Protein AF-M1C1K4-F1 (afdb_monomer)

Nearest PDB structures (foldseek):
  7lci-assembly1_R  TM=3.083E-01  e=1.112E-01  Homo sapiens
  3hai-assembly2_D  TM=2.478E-01  e=9.968E+00  Homo sapiens
  9cpb-assembly1_5V  TM=1.584E-01  e=5.139E+00  Bos taurus

Secondary structure (DSSP, 8-state):
--GGG--HHHHHHHHHHHHHHHHHHHHHHHHHHHHHT---HHHHHHHHHHHTHHHHHHHHHHHHHHHTTT-HHHHHHHHHHHHHHHHS-------HHHHHHHHHHHHHHHHHHHHHHHHHHHHHHTT---HHHHHHHHHHHHHHHHHHHHHHHHHHHHHHHHTTTS-HHHHHHHHHHHHHHHHHHHHHHHHHHHTTSS---STT--HHHHHHHHHHHHHHHHHHHHHHHHHHHT-SGGGSSHHHHHHHHTT--

Radius of gyration: 21.45 Å; Cα contacts (8 Å, |Δi|>4): 171; chains: 1; bounding box: 74×32×58 Å

pLDDT: mean 74.6, std 12.57, range [42.59, 94.56]

Mean predicted aligned error: 10.99 Å

Solvent-accessible surface area (backbone atoms only — not comparable to full-atom values): 13999 Å² total; per-residue (Å²): 132,71,76,88,77,56,53,72,68,56,48,52,52,54,50,25,50,50,27,26,51,50,15,39,50,47,34,52,54,49,50,49,51,49,63,74,41,72,77,52,69,76,59,50,53,55,49,48,67,50,52,58,46,39,36,51,49,12,48,50,23,44,47,49,56,57,36,81,73,76,48,72,69,60,49,56,51,49,54,50,53,49,54,54,56,72,64,57,75,83,80,76,90,67,63,73,65,66,48,48,54,42,46,50,43,42,48,48,32,69,52,49,52,59,54,50,51,55,49,51,54,51,31,50,74,71,70,68,64,51,72,70,58,56,51,50,52,53,50,53,52,52,51,38,46,49,49,24,50,48,36,54,53,53,47,46,66,64,45,61,72,80,41,71,92,68,65,54,61,57,44,49,46,62,61,53,42,55,61,51,54,57,47,52,52,45,52,49,48,52,50,41,41,73,72,57,75,56,70,72,89,48,101,84,53,55,69,65,60,54,49,52,42,56,46,24,46,50,46,8,50,50,21,33,58,48,25,56,50,42,49,70,53,64,54,53,59,88,56,62,52,56,62,59,52,54,52,48,57,68,70,78,110

Structure (mmCIF, N/CA/C/O backbone):
data_AF-M1C1K4-F1
#
_entry.id   AF-M1C1K4-F1
#
loop_
_atom_site.group_PDB
_atom_site.id
_atom_site.type_symbol
_atom_site.label_atom_id
_atom_site.label_alt_id
_atom_site.label_comp_id
_atom_site.label_asym_id
_atom_site.label_entity_id
_atom_site.label_seq_id
_atom_site.pdbx_PDB_ins_code
_atom_site.Cartn_x
_atom_site.Cartn_y
_atom_site.Cartn_z
_atom_site.occupancy
_atom_site.B_iso_or_equiv
_atom_site.auth_seq_id
_atom_site.auth_comp_id
_atom_site.auth_asym_id
_atom_site.auth_atom_id
_atom_site.pdbx_PDB_model_num
ATOM 1 N N . MET A 1 1 ? -14.860 7.490 -27.181 1.00 52.62 1 MET A N 1
ATOM 2 C CA . MET A 1 1 ? -13.507 6.910 -27.059 1.00 52.62 1 MET A CA 1
ATOM 3 C C . MET A 1 1 ? -13.599 5.500 -27.600 1.00 52.62 1 MET A C 1
ATOM 5 O O . MET A 1 1 ? -14.266 4.680 -26.982 1.00 52.62 1 MET A O 1
ATOM 9 N N . ASP A 1 2 ? -13.029 5.250 -28.775 1.00 57.47 2 ASP A N 1
ATOM 10 C CA . ASP A 1 2 ? -13.046 3.924 -29.392 1.00 57.47 2 ASP A CA 1
ATOM 11 C C . ASP A 1 2 ? -12.007 3.030 -28.708 1.00 57.47 2 ASP A C 1
ATOM 13 O O . ASP A 1 2 ? -10.818 3.067 -29.014 1.00 57.47 2 ASP A O 1
ATOM 17 N N . PHE A 1 3 ? -12.456 2.224 -27.743 1.00 58.75 3 PHE A N 1
ATOM 18 C CA . PHE A 1 3 ? -11.593 1.317 -26.974 1.00 58.75 3 PHE A CA 1
ATOM 19 C C . PHE A 1 3 ? -10.878 0.267 -27.844 1.00 58.75 3 PHE A C 1
ATOM 21 O O . PHE A 1 3 ? -9.886 -0.313 -27.414 1.00 58.75 3 PHE A O 1
ATOM 28 N N . ALA A 1 4 ? -11.358 0.035 -29.070 1.00 64.62 4 ALA A N 1
ATOM 29 C CA . ALA A 1 4 ? -10.822 -0.969 -29.984 1.00 64.62 4 ALA A CA 1
ATOM 30 C C . ALA A 1 4 ? -9.528 -0.541 -30.707 1.00 64.62 4 ALA A C 1
ATOM 32 O O . ALA A 1 4 ? -8.818 -1.406 -31.212 1.00 64.62 4 ALA A O 1
ATOM 33 N N . SER A 1 5 ? -9.200 0.759 -30.755 1.00 65.00 5 SER A N 1
ATOM 34 C CA . SER A 1 5 ? -8.003 1.278 -31.443 1.00 65.00 5 SER A CA 1
ATOM 35 C C . SER A 1 5 ? -6.891 1.740 -30.495 1.00 65.00 5 SER A C 1
ATOM 37 O O . SER A 1 5 ? -5.890 2.296 -30.946 1.00 65.00 5 SER A O 1
ATOM 39 N N . MET A 1 6 ? -7.067 1.570 -29.182 1.00 68.12 6 MET A N 1
ATOM 40 C CA . MET A 1 6 ? -6.071 1.979 -28.193 1.00 68.12 6 MET A CA 1
ATOM 41 C C . MET A 1 6 ? -4.934 0.963 -28.093 1.00 68.12 6 MET A C 1
ATOM 43 O O . MET A 1 6 ? -5.155 -0.242 -27.974 1.00 68.12 6 MET A O 1
ATOM 47 N N . ASP A 1 7 ? -3.705 1.477 -28.077 1.00 79.38 7 ASP A N 1
ATOM 48 C CA . ASP A 1 7 ? -2.519 0.688 -27.763 1.00 79.38 7 ASP A CA 1
ATOM 49 C C . ASP A 1 7 ? -2.624 0.054 -26.362 1.00 79.38 7 ASP A C 1
ATOM 51 O O . ASP A 1 7 ? -3.234 0.611 -25.443 1.00 79.38 7 ASP A O 1
ATOM 55 N N . ARG A 1 8 ? -1.994 -1.111 -26.176 1.00 73.50 8 ARG A N 1
ATOM 56 C CA . ARG A 1 8 ? -2.077 -1.884 -24.926 1.00 73.50 8 ARG A CA 1
ATOM 57 C C . ARG A 1 8 ? -1.566 -1.085 -23.728 1.00 73.50 8 ARG A C 1
ATOM 59 O O . ARG A 1 8 ? -2.144 -1.185 -22.652 1.00 73.50 8 ARG A O 1
ATOM 66 N N . ALA A 1 9 ? -0.541 -0.249 -23.907 1.00 73.69 9 ALA A N 1
ATOM 67 C CA . ALA A 1 9 ? -0.035 0.603 -22.833 1.00 73.69 9 ALA A CA 1
ATOM 68 C C . ALA A 1 9 ? -1.033 1.709 -22.446 1.00 73.69 9 ALA A C 1
ATOM 70 O O . ALA A 1 9 ? -1.211 1.997 -21.265 1.00 73.69 9 ALA A O 1
ATOM 71 N N . GLN A 1 10 ? -1.722 2.301 -23.428 1.00 78.50 10 GLN A N 1
ATOM 72 C CA . GLN A 1 10 ? -2.769 3.302 -23.188 1.00 78.50 10 GLN A CA 1
ATOM 73 C C . GLN A 1 10 ? -3.958 2.687 -22.443 1.00 78.50 10 GLN A C 1
ATOM 75 O O . GLN A 1 10 ? -4.467 3.285 -21.498 1.00 78.50 10 GLN A O 1
ATOM 80 N N . LEU A 1 11 ? -4.370 1.476 -22.829 1.00 83.06 11 LEU A N 1
ATOM 81 C CA . LEU A 1 11 ? -5.455 0.758 -22.164 1.00 83.06 11 LEU A CA 1
ATOM 82 C C . LEU A 1 11 ? -5.124 0.454 -20.699 1.00 83.06 11 LEU A C 1
ATOM 84 O O . LEU A 1 11 ? -5.945 0.716 -19.822 1.00 83.06 11 LEU A O 1
ATOM 88 N N . THR A 1 12 ? -3.912 -0.031 -20.429 1.00 85.00 12 THR A N 1
ATOM 89 C CA . THR A 1 12 ? -3.433 -0.290 -19.067 1.00 85.00 12 THR A CA 1
ATOM 90 C C . THR A 1 12 ? -3.399 0.987 -18.226 1.00 85.00 12 THR A C 1
ATOM 92 O O . THR A 1 12 ? -3.893 0.995 -17.104 1.00 85.00 12 THR A O 1
ATOM 95 N N . MET A 1 13 ? -2.901 2.094 -18.785 1.00 84.56 13 MET A N 1
ATOM 96 C CA . MET A 1 13 ? -2.866 3.394 -18.105 1.00 84.56 13 MET A CA 1
ATOM 97 C C . MET A 1 13 ? -4.259 3.917 -17.751 1.00 84.56 13 MET A C 1
ATOM 99 O O . MET A 1 13 ? -4.492 4.350 -16.624 1.00 84.56 13 MET A O 1
ATOM 103 N N . VAL A 1 14 ? -5.194 3.868 -18.703 1.00 88.31 14 VAL A N 1
ATOM 104 C CA . VAL A 1 14 ? -6.579 4.299 -18.474 1.00 88.31 14 VAL A CA 1
ATOM 105 C C . VAL A 1 14 ? -7.262 3.386 -17.455 1.00 88.31 14 VAL A C 1
ATOM 107 O O . VAL A 1 14 ? -7.950 3.883 -16.565 1.00 88.31 14 VAL A O 1
ATOM 110 N N . GLY A 1 15 ? -7.026 2.074 -17.531 1.00 89.56 15 GLY A N 1
ATOM 111 C CA . GLY A 1 15 ? -7.544 1.096 -16.575 1.00 89.56 15 GLY A CA 1
ATOM 112 C C . GLY A 1 15 ? -7.063 1.351 -15.145 1.00 89.56 15 GLY A C 1
ATOM 113 O O . GLY A 1 15 ? -7.886 1.471 -14.238 1.00 89.56 15 GLY A O 1
ATOM 114 N N . SER A 1 16 ? -5.751 1.504 -14.944 1.00 89.81 16 SER A N 1
ATOM 115 C CA . SER A 1 16 ? -5.161 1.790 -13.628 1.00 89.81 16 SER A CA 1
ATOM 116 C C . SER A 1 16 ? -5.528 3.180 -13.101 1.00 89.81 16 SER A C 1
ATOM 118 O O . SER A 1 16 ? -5.752 3.344 -11.904 1.00 89.81 16 SER A O 1
ATOM 120 N N . GLY A 1 17 ? -5.651 4.182 -13.977 1.00 91.12 17 GLY A N 1
ATOM 121 C CA . GLY A 1 17 ? -6.130 5.512 -13.595 1.00 91.12 17 GLY A CA 1
ATOM 122 C C . GLY A 1 17 ? -7.584 5.484 -13.126 1.00 91.12 17 GLY A C 1
ATOM 123 O O . GLY A 1 17 ? -7.920 6.051 -12.086 1.00 91.12 17 GLY A O 1
ATOM 124 N N . PHE A 1 18 ? -8.448 4.764 -13.842 1.00 93.44 18 PHE A N 1
ATOM 125 C CA . PHE A 1 18 ? -9.842 4.583 -13.448 1.00 93.44 18 PHE A CA 1
ATOM 126 C C . PHE A 1 18 ? -9.971 3.825 -12.121 1.00 93.44 18 PHE A C 1
ATOM 128 O O . PHE A 1 18 ? -10.743 4.232 -11.251 1.00 93.44 18 PHE A O 1
ATOM 135 N N . SER A 1 19 ? -9.188 2.762 -11.920 1.00 92.12 19 SER A N 1
ATOM 136 C CA . SER A 1 19 ? -9.213 2.010 -10.665 1.00 92.12 19 SER A CA 1
ATOM 137 C C . SER A 1 19 ? -8.692 2.846 -9.484 1.00 92.12 19 SER A C 1
ATOM 139 O O . SER A 1 19 ? -9.288 2.820 -8.406 1.00 92.12 19 SER A O 1
ATOM 141 N N . ALA A 1 20 ? -7.661 3.674 -9.684 1.00 92.56 20 ALA A N 1
ATOM 142 C CA . ALA A 1 20 ? -7.185 4.609 -8.664 1.00 92.56 20 ALA A CA 1
ATOM 143 C C . ALA A 1 20 ? -8.257 5.644 -8.276 1.00 92.56 20 ALA A C 1
ATOM 145 O O . ALA A 1 20 ? -8.475 5.895 -7.087 1.00 92.56 20 ALA A O 1
ATOM 146 N N . LEU A 1 21 ? -8.987 6.187 -9.258 1.00 94.00 21 LEU A N 1
ATOM 147 C CA . LEU A 1 21 ? -10.106 7.105 -9.016 1.00 94.00 21 LEU A CA 1
ATOM 148 C C . LEU A 1 21 ? -11.266 6.435 -8.270 1.00 94.00 21 LEU A C 1
ATOM 150 O O . LEU A 1 21 ? -11.830 7.036 -7.355 1.00 94.00 21 LEU A O 1
ATOM 154 N N . LEU A 1 22 ? -11.605 5.187 -8.607 1.00 94.31 22 LEU A N 1
ATOM 155 C CA . LEU A 1 22 ? -12.625 4.425 -7.881 1.00 94.31 22 LEU A CA 1
ATOM 156 C C . LEU A 1 22 ? -12.224 4.170 -6.422 1.00 94.31 22 LEU A C 1
ATOM 158 O O . LEU A 1 22 ? -13.032 4.384 -5.519 1.00 94.31 22 LEU A O 1
ATOM 162 N N . SER A 1 23 ? -10.973 3.769 -6.177 1.00 93.06 23 SER A N 1
ATOM 163 C CA . SER A 1 23 ? -10.449 3.573 -4.817 1.00 93.06 23 SER A CA 1
ATOM 164 C C . SER A 1 23 ? -10.512 4.866 -3.991 1.00 93.06 23 SER A C 1
ATOM 166 O O . SER A 1 23 ? -10.981 4.873 -2.846 1.00 93.06 23 SER A O 1
ATOM 168 N N . MET A 1 24 ? -10.126 5.993 -4.598 1.00 92.75 24 MET A N 1
ATOM 169 C CA . MET A 1 24 ? -10.264 7.326 -4.003 1.00 92.75 24 MET A CA 1
ATOM 170 C C . MET A 1 24 ? -11.718 7.664 -3.678 1.00 92.75 24 MET A C 1
ATOM 172 O O . MET A 1 24 ? -12.008 8.145 -2.584 1.00 92.75 24 MET A O 1
ATOM 176 N N . HIS A 1 25 ? -12.646 7.384 -4.593 1.00 94.56 25 HIS A N 1
ATOM 177 C CA . HIS A 1 25 ? -14.062 7.666 -4.395 1.00 94.56 25 HIS A CA 1
ATOM 178 C C . HIS A 1 25 ? -14.632 6.923 -3.178 1.00 94.56 25 HIS A C 1
ATOM 180 O O . HIS A 1 25 ? -15.207 7.553 -2.287 1.00 94.56 25 HIS A O 1
ATOM 186 N N . PHE A 1 26 ? -14.411 5.608 -3.088 1.00 92.75 26 PHE A N 1
ATOM 187 C CA . PHE A 1 26 ? -14.884 4.806 -1.955 1.00 92.75 26 PHE A CA 1
ATOM 188 C C . PHE A 1 26 ? -14.258 5.234 -0.625 1.00 92.75 26 PHE A C 1
ATOM 190 O O . PHE A 1 26 ? -14.937 5.251 0.408 1.00 92.75 26 PHE A O 1
ATOM 197 N N . THR A 1 27 ? -12.985 5.632 -0.657 1.00 91.38 27 THR A N 1
ATOM 198 C CA . THR A 1 27 ? -12.272 6.179 0.501 1.00 91.38 27 THR A CA 1
ATOM 199 C C . THR A 1 27 ? -12.899 7.491 0.965 1.00 91.38 27 THR A C 1
ATOM 201 O O . THR A 1 27 ? -13.195 7.636 2.150 1.00 91.38 27 THR A O 1
ATOM 204 N N . ILE A 1 28 ? -13.130 8.441 0.054 1.00 92.81 28 ILE A N 1
ATOM 205 C CA . ILE A 1 28 ? -13.701 9.755 0.382 1.00 92.81 28 ILE A CA 1
ATOM 206 C C . ILE A 1 28 ? -15.104 9.598 0.971 1.00 92.81 28 ILE A C 1
ATOM 208 O O . ILE A 1 28 ? -15.417 10.241 1.972 1.00 92.81 28 ILE A O 1
ATOM 212 N N . GLN A 1 29 ? -15.927 8.709 0.407 1.00 92.94 29 GLN A N 1
ATOM 213 C CA . GLN A 1 29 ? -17.246 8.395 0.958 1.00 92.94 29 GLN A CA 1
ATOM 214 C C . GLN A 1 29 ? -17.144 7.941 2.418 1.00 92.94 29 GLN A C 1
ATOM 216 O O . GLN A 1 29 ? -17.770 8.536 3.295 1.00 92.94 29 GLN A O 1
ATOM 221 N N . LEU A 1 30 ? -16.309 6.943 2.705 1.00 89.38 30 LEU A N 1
ATOM 222 C CA . LEU A 1 30 ? -16.157 6.405 4.055 1.00 89.38 30 LEU A CA 1
ATOM 223 C C . LEU A 1 30 ? -15.544 7.426 5.025 1.00 89.38 30 LEU A C 1
ATOM 225 O O . LEU A 1 30 ? -15.998 7.566 6.161 1.00 89.38 30 LEU A O 1
ATOM 229 N N . LEU A 1 31 ? -14.538 8.172 4.569 1.00 89.88 31 LEU A N 1
ATOM 230 C CA . LEU A 1 31 ? -13.897 9.233 5.337 1.00 89.88 31 LEU A CA 1
ATOM 231 C C . LEU A 1 31 ? -14.905 10.321 5.713 1.00 89.88 31 LEU A C 1
ATOM 233 O O . LEU A 1 31 ? -14.953 10.727 6.873 1.00 89.88 31 LEU A O 1
ATOM 237 N N . SER A 1 32 ? -15.737 10.752 4.761 1.00 89.88 32 SER A N 1
ATOM 238 C CA . SER A 1 32 ? -16.763 11.765 5.008 1.00 89.88 32 SER A CA 1
ATOM 239 C C . SER A 1 32 ? -17.729 11.313 6.103 1.00 89.88 32 SER A C 1
ATOM 241 O O . SER A 1 32 ? -17.961 12.059 7.050 1.00 89.88 32 SER A O 1
ATOM 243 N N . GLN A 1 33 ? -18.194 10.060 6.065 1.00 88.06 33 GLN A N 1
ATOM 244 C CA . GLN A 1 33 ? -19.084 9.514 7.089 1.00 88.06 33 GLN A CA 1
ATOM 245 C C . GLN A 1 33 ? -18.430 9.532 8.483 1.00 88.06 33 GLN A C 1
ATOM 247 O O . GLN A 1 33 ? -19.071 9.923 9.458 1.00 88.06 33 GLN A O 1
ATOM 252 N N . HIS A 1 34 ? -17.148 9.163 8.600 1.00 85.56 34 HIS A N 1
ATOM 253 C CA . HIS A 1 34 ? -16.426 9.214 9.883 1.00 85.56 34 HIS A CA 1
ATOM 254 C C . HIS A 1 34 ? -16.198 10.640 10.387 1.00 85.56 34 HIS A C 1
ATOM 256 O O . HIS A 1 34 ? -16.244 10.866 11.596 1.00 85.56 34 HIS A O 1
ATOM 262 N N . LEU A 1 35 ? -15.968 11.597 9.484 1.00 86.81 35 LEU A N 1
ATOM 263 C CA . LEU A 1 35 ? -15.821 13.012 9.829 1.00 86.81 35 LEU A CA 1
ATOM 264 C C . LEU A 1 35 ? -17.146 13.631 10.291 1.00 86.81 35 LEU A C 1
ATOM 266 O O . LEU A 1 35 ? -17.147 14.400 11.249 1.00 86.81 35 LEU A O 1
ATOM 270 N N . PHE A 1 36 ? -18.270 13.267 9.665 1.00 86.12 36 PHE A N 1
ATOM 271 C CA . PHE A 1 36 ? -19.596 13.744 10.068 1.00 86.12 36 PHE A CA 1
ATOM 272 C C . PHE A 1 36 ? -20.006 13.227 11.454 1.00 86.12 36 PHE A C 1
ATOM 274 O O . PHE A 1 36 ? -20.519 13.990 12.271 1.00 86.12 36 PHE A O 1
ATOM 281 N N . PHE A 1 37 ? -19.740 11.955 11.763 1.00 83.44 37 PHE A N 1
ATOM 282 C CA . PHE A 1 37 ? -20.077 11.350 13.057 1.00 83.44 37 PHE A CA 1
ATOM 283 C C . PHE A 1 37 ? -18.883 11.332 14.021 1.00 83.44 37 PHE A C 1
ATOM 285 O O . PHE A 1 37 ? -18.522 10.293 14.578 1.00 83.44 37 PHE A O 1
ATOM 292 N N . TRP A 1 38 ? -18.253 12.491 14.228 1.00 81.50 38 TRP A N 1
ATOM 293 C CA . TRP A 1 38 ? -17.071 12.621 15.083 1.00 81.50 38 TRP A CA 1
ATOM 294 C C . TRP A 1 38 ? -17.420 12.575 16.579 1.00 81.50 38 TRP A C 1
ATOM 296 O O . TRP A 1 38 ? -17.755 13.587 17.196 1.00 81.50 38 TRP A O 1
ATOM 306 N N . LYS A 1 39 ? -17.345 11.385 17.182 1.00 80.94 39 LYS A N 1
ATOM 307 C CA . LYS A 1 39 ? -17.677 11.144 18.601 1.00 80.94 39 LYS A CA 1
ATOM 308 C C . LYS A 1 39 ? -16.471 10.687 19.418 1.00 80.94 39 LYS A C 1
ATOM 310 O O . LYS A 1 39 ? -16.261 11.173 20.524 1.00 80.94 39 LYS A O 1
ATOM 315 N N . ASN A 1 40 ? -15.655 9.789 18.861 1.00 75.31 40 ASN A N 1
ATOM 316 C CA . ASN A 1 40 ? -14.519 9.162 19.539 1.00 75.31 40 ASN A CA 1
ATOM 317 C C . ASN A 1 40 ? -13.210 9.472 18.797 1.00 75.31 40 ASN A C 1
ATOM 319 O O . ASN A 1 40 ? -12.713 8.633 18.039 1.00 75.31 40 ASN A O 1
ATOM 323 N N . PRO A 1 41 ? -12.579 10.639 19.044 1.00 76.81 41 PRO A N 1
ATOM 324 C CA . PRO A 1 41 ? -11.417 11.093 18.279 1.00 76.81 41 PRO A CA 1
ATOM 325 C C . PRO A 1 41 ? -10.222 10.140 18.358 1.00 76.81 41 PRO A C 1
ATOM 327 O O . PRO A 1 41 ? -9.425 10.085 17.430 1.00 76.81 41 PRO A O 1
ATOM 330 N N . LYS A 1 42 ? -10.068 9.387 19.454 1.00 71.06 42 LYS A N 1
ATOM 331 C CA . LYS A 1 42 ? -8.950 8.444 19.618 1.00 71.06 42 LYS A CA 1
ATOM 332 C C . LYS A 1 42 ? -9.067 7.252 18.663 1.00 71.06 42 LYS A C 1
ATOM 334 O O . LYS A 1 42 ? -8.090 6.901 18.009 1.00 71.06 42 LYS A O 1
ATOM 339 N N . GLU A 1 43 ? -10.254 6.659 18.562 1.00 72.12 43 GLU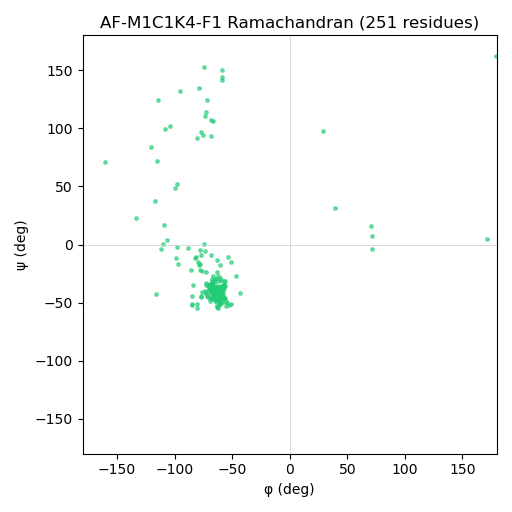 A N 1
ATOM 340 C CA . GLU A 1 43 ? -10.508 5.522 17.670 1.00 72.12 43 GLU A CA 1
ATOM 341 C C . GLU A 1 43 ? -10.654 5.971 16.218 1.00 72.12 43 GLU A C 1
ATOM 343 O O . GLU A 1 43 ? -10.041 5.386 15.330 1.00 72.12 43 GLU A O 1
ATOM 348 N N . GLN A 1 44 ? -11.408 7.042 15.967 1.00 74.44 44 GLN A N 1
ATOM 349 C CA . GLN A 1 44 ? -11.695 7.508 14.610 1.00 74.44 44 GLN A CA 1
ATOM 350 C C . GLN A 1 44 ? -10.453 8.061 13.910 1.00 74.44 44 GLN A C 1
ATOM 352 O O . GLN A 1 44 ? -10.268 7.788 12.730 1.00 74.44 44 GLN A O 1
ATOM 357 N N . LYS A 1 45 ? -9.526 8.721 14.624 1.00 73.38 45 LYS A N 1
ATOM 358 C CA . LYS A 1 45 ? -8.211 9.065 14.050 1.00 73.38 45 LYS A CA 1
ATOM 359 C C . LYS A 1 45 ? -7.442 7.820 13.611 1.00 73.38 45 LYS A C 1
ATOM 361 O O . LYS A 1 45 ? -6.850 7.822 12.536 1.00 73.38 45 LYS A O 1
ATOM 366 N N . ALA A 1 46 ? -7.472 6.750 14.409 1.00 72.38 46 ALA A N 1
ATOM 367 C CA . ALA A 1 46 ? -6.841 5.491 14.029 1.00 72.38 46 ALA A CA 1
ATOM 368 C C . ALA A 1 46 ? -7.521 4.862 12.807 1.00 72.38 46 ALA A C 1
ATOM 370 O O . ALA A 1 46 ? -6.803 4.393 11.933 1.00 72.38 46 ALA A O 1
ATOM 371 N N . ILE A 1 47 ? -8.860 4.896 12.733 1.00 77.62 47 ILE A N 1
ATOM 372 C CA . ILE A 1 47 ? -9.676 4.419 11.600 1.00 77.62 47 ILE A CA 1
ATOM 373 C C . ILE A 1 47 ? -9.379 5.212 10.318 1.00 77.62 47 ILE A C 1
ATOM 375 O O . ILE A 1 47 ? -9.184 4.626 9.259 1.00 77.62 47 ILE A O 1
ATOM 379 N N . ILE A 1 48 ? -9.258 6.533 10.405 1.00 81.94 48 ILE A N 1
ATOM 380 C CA . ILE A 1 48 ? -8.931 7.391 9.259 1.00 81.94 48 ILE A CA 1
ATOM 381 C C . ILE A 1 48 ? -7.532 7.091 8.732 1.00 81.94 48 ILE A C 1
ATOM 383 O O . ILE A 1 48 ? -7.355 6.946 7.525 1.00 81.94 48 ILE A O 1
ATOM 387 N N . MET A 1 49 ? -6.565 6.854 9.626 1.00 77.06 49 MET A N 1
ATOM 388 C CA . MET A 1 49 ? -5.246 6.353 9.229 1.00 77.06 49 MET A CA 1
ATOM 389 C C . MET A 1 49 ? -5.299 4.950 8.580 1.00 77.06 49 MET A C 1
ATOM 391 O O . MET A 1 49 ? -4.333 4.474 7.991 1.00 77.06 49 MET A O 1
ATOM 395 N N . ILE A 1 50 ? -6.403 4.219 8.672 1.00 78.50 50 ILE A N 1
ATOM 396 C CA . ILE A 1 50 ? -6.574 2.951 7.945 1.00 78.50 50 ILE A CA 1
ATOM 397 C C . ILE A 1 50 ? -7.069 3.221 6.548 1.00 78.50 50 ILE A C 1
ATOM 399 O O . ILE A 1 50 ? -6.493 2.731 5.582 1.00 78.50 50 ILE A O 1
ATOM 403 N N . ILE A 1 51 ? -8.133 4.009 6.487 1.00 84.19 51 ILE A N 1
ATOM 404 C CA . ILE A 1 51 ? -8.877 4.292 5.275 1.00 84.19 51 ILE A CA 1
ATOM 405 C C . ILE A 1 51 ? -7.971 4.995 4.263 1.00 84.19 51 ILE A C 1
ATOM 407 O O . ILE A 1 51 ? -7.940 4.606 3.104 1.00 84.19 51 ILE A O 1
ATOM 411 N N . CYS A 1 52 ? -7.133 5.938 4.706 1.00 83.94 52 CYS A N 1
ATOM 412 C CA . CYS A 1 52 ? -6.198 6.635 3.821 1.00 83.94 52 CYS A CA 1
ATOM 413 C C . CYS A 1 52 ? -5.063 5.750 3.268 1.00 83.94 52 CYS A C 1
ATOM 415 O O . CYS A 1 52 ? -4.349 6.188 2.376 1.00 83.94 52 CYS A O 1
ATOM 417 N N . MET A 1 53 ? -4.886 4.509 3.738 1.00 82.12 53 MET A N 1
ATOM 418 C CA . MET A 1 53 ? -3.812 3.625 3.261 1.00 82.12 53 MET A CA 1
ATOM 419 C C . MET A 1 53 ? -4.067 3.100 1.837 1.00 82.12 53 MET A C 1
ATOM 421 O O . MET A 1 53 ? -3.179 3.152 0.994 1.00 82.12 53 MET A O 1
ATOM 425 N N . ALA A 1 54 ? -5.295 2.658 1.545 1.00 85.94 54 ALA A N 1
ATOM 426 C CA . ALA A 1 54 ? -5.672 2.142 0.226 1.00 85.94 54 ALA A CA 1
ATOM 427 C C . ALA A 1 54 ? -5.522 3.163 -0.927 1.00 85.94 54 ALA A C 1
ATOM 429 O O . ALA A 1 54 ? -4.947 2.805 -1.957 1.00 85.94 54 ALA A O 1
ATOM 430 N N . PRO A 1 55 ? -5.979 4.427 -0.810 1.00 87.62 55 PRO A N 1
ATOM 431 C CA . PRO A 1 55 ? -5.772 5.410 -1.869 1.00 87.62 55 PRO A CA 1
ATOM 432 C C . PRO A 1 55 ? -4.304 5.816 -1.998 1.00 87.62 55 PRO A C 1
ATOM 434 O O . PRO A 1 55 ? -3.857 6.024 -3.118 1.00 87.62 55 PRO A O 1
ATOM 437 N N . LEU A 1 56 ? -3.534 5.880 -0.901 1.00 86.19 56 LEU A N 1
ATOM 438 C CA . LEU A 1 56 ? -2.094 6.149 -0.976 1.00 86.19 56 LEU A CA 1
ATOM 439 C C . LEU A 1 56 ? -1.387 5.105 -1.843 1.00 86.19 56 LEU A C 1
ATOM 441 O O . LEU A 1 56 ? -0.636 5.477 -2.733 1.00 86.19 56 LEU A O 1
ATOM 445 N N . TYR A 1 57 ? -1.702 3.823 -1.651 1.00 86.44 57 TYR A N 1
ATOM 446 C CA . TYR A 1 57 ? -1.197 2.737 -2.493 1.00 86.44 57 TYR A CA 1
ATOM 447 C C . TYR A 1 57 ? -1.644 2.852 -3.952 1.00 86.44 57 TYR A C 1
ATOM 449 O O . TYR A 1 57 ? -0.846 2.655 -4.863 1.00 86.44 57 TYR A O 1
ATOM 457 N N . ALA A 1 58 ? -2.915 3.182 -4.190 1.00 88.12 58 ALA A N 1
ATOM 458 C CA . ALA A 1 58 ? -3.437 3.304 -5.547 1.00 88.12 58 ALA A CA 1
ATOM 459 C C . ALA A 1 58 ? -2.779 4.460 -6.318 1.00 88.12 58 ALA A C 1
ATOM 461 O O . ALA A 1 58 ? -2.491 4.313 -7.505 1.00 88.12 58 ALA A O 1
ATOM 462 N N . ILE A 1 59 ? -2.533 5.589 -5.645 1.00 87.56 59 ILE A N 1
ATOM 463 C CA . ILE A 1 59 ? -1.834 6.749 -6.209 1.00 87.56 59 ILE A CA 1
ATOM 464 C C . ILE A 1 59 ? -0.364 6.420 -6.435 1.00 87.56 59 ILE A C 1
ATOM 466 O O . ILE A 1 59 ? 0.131 6.682 -7.521 1.00 87.56 59 ILE A O 1
ATOM 470 N N . ASP A 1 60 ? 0.318 5.851 -5.439 1.00 85.62 60 ASP A N 1
ATOM 471 C CA . ASP A 1 60 ? 1.734 5.477 -5.509 1.00 85.62 60 ASP A CA 1
ATOM 472 C C . ASP A 1 60 ? 2.000 4.545 -6.697 1.00 85.62 60 ASP A C 1
ATOM 474 O O . ASP A 1 60 ? 2.835 4.839 -7.549 1.00 85.62 60 ASP A O 1
ATOM 478 N N . SER A 1 61 ? 1.192 3.494 -6.850 1.00 87.25 61 SER A N 1
ATOM 479 C CA . SER A 1 61 ? 1.298 2.584 -7.991 1.00 87.25 61 SER A CA 1
ATOM 480 C C . SER A 1 61 ? 0.914 3.233 -9.323 1.00 87.25 61 SER A C 1
ATOM 482 O O . SER A 1 61 ? 1.565 2.981 -10.337 1.00 87.25 61 SER A O 1
ATOM 484 N N . PHE A 1 62 ? -0.093 4.111 -9.356 1.00 88.56 62 PHE A N 1
ATOM 485 C CA . PHE A 1 62 ? -0.435 4.839 -10.581 1.00 88.56 62 PHE A CA 1
ATOM 486 C C . PHE A 1 62 ? 0.672 5.819 -10.997 1.00 88.56 62 PHE A C 1
ATOM 488 O O . PHE A 1 62 ? 1.010 5.920 -12.176 1.00 88.56 62 PHE A O 1
ATOM 495 N N . VAL A 1 63 ? 1.276 6.510 -10.031 1.00 86.06 63 VAL A N 1
ATOM 496 C CA . VAL A 1 63 ? 2.440 7.372 -10.240 1.00 86.06 63 VAL A CA 1
ATOM 497 C C . VAL A 1 63 ? 3.630 6.544 -10.704 1.00 86.06 63 VAL A C 1
ATOM 499 O O . VAL A 1 63 ? 4.271 6.950 -11.663 1.00 86.06 63 VAL A O 1
ATOM 502 N N . GLY A 1 64 ? 3.883 5.372 -10.120 1.00 80.94 64 GLY A N 1
ATOM 503 C CA . GLY A 1 64 ? 4.925 4.451 -10.581 1.00 80.94 64 GLY A CA 1
ATOM 504 C C . GLY A 1 64 ? 4.753 4.043 -12.050 1.00 80.94 64 GLY A C 1
ATOM 505 O O . GLY A 1 64 ? 5.729 3.946 -12.787 1.00 80.94 64 GLY A O 1
ATOM 506 N N . LEU A 1 65 ? 3.512 3.895 -12.533 1.00 81.62 65 LEU A N 1
ATOM 507 C CA . LEU A 1 65 ? 3.238 3.657 -13.959 1.00 81.62 65 LEU A CA 1
ATOM 508 C C . LEU A 1 65 ? 3.528 4.872 -14.847 1.00 81.62 65 LEU A C 1
ATOM 510 O O . LEU A 1 65 ? 4.010 4.709 -15.969 1.00 81.62 65 LEU A O 1
ATOM 514 N N . LEU A 1 66 ? 3.245 6.084 -14.361 1.00 80.19 66 LEU A N 1
ATOM 515 C CA . LEU A 1 66 ? 3.619 7.324 -15.047 1.00 80.19 66 LEU A CA 1
ATOM 516 C C . LEU A 1 66 ? 5.140 7.532 -15.044 1.00 80.19 66 LEU A C 1
ATOM 518 O O . LEU A 1 66 ? 5.692 8.060 -16.010 1.00 80.19 66 LEU A O 1
ATOM 522 N N . ASP A 1 67 ? 5.810 7.097 -13.978 1.00 69.69 67 ASP A N 1
ATOM 523 C CA . ASP A 1 67 ? 7.225 7.332 -13.713 1.00 69.69 67 ASP A CA 1
ATOM 524 C C . ASP A 1 67 ? 8.176 6.518 -14.600 1.00 69.69 67 ASP A C 1
ATOM 526 O O . ASP A 1 67 ? 9.266 6.985 -14.941 1.00 69.69 67 ASP A O 1
ATOM 530 N N . ILE A 1 68 ? 7.702 5.383 -15.128 1.00 61.59 68 ILE A N 1
ATOM 531 C CA . ILE A 1 68 ? 8.329 4.655 -16.251 1.00 61.59 68 ILE A CA 1
ATOM 532 C C . ILE A 1 68 ? 8.617 5.597 -17.448 1.00 61.59 68 ILE A C 1
ATOM 534 O O . ILE A 1 68 ? 9.412 5.261 -18.326 1.00 61.59 68 ILE A O 1
ATOM 538 N N . ARG A 1 69 ? 8.030 6.807 -17.482 1.00 55.59 69 ARG A N 1
ATOM 539 C CA . ARG A 1 69 ? 8.309 7.858 -18.467 1.00 55.59 69 ARG A CA 1
ATOM 540 C C . ARG A 1 69 ? 9.054 9.117 -17.975 1.00 55.59 69 ARG A C 1
ATOM 542 O O . ARG A 1 69 ? 9.298 9.951 -18.847 1.00 55.59 69 ARG A O 1
ATOM 549 N N . GLY A 1 70 ? 9.471 9.310 -16.703 1.00 51.34 70 GLY A N 1
ATOM 550 C CA . GLY A 1 70 ? 10.293 10.516 -16.432 1.00 51.34 70 GLY A CA 1
ATOM 551 C C . GLY A 1 70 ? 10.730 11.045 -15.048 1.00 51.34 70 GLY A C 1
ATOM 552 O O . GLY A 1 70 ? 11.329 12.118 -15.061 1.00 51.34 70 GLY A O 1
ATOM 553 N N . SER A 1 71 ? 10.517 10.445 -13.869 1.00 55.25 71 SER A N 1
ATOM 554 C CA . SER A 1 71 ? 10.973 11.061 -12.589 1.00 55.25 71 SER A CA 1
ATOM 555 C C . SER A 1 71 ? 11.119 10.141 -11.344 1.00 55.25 71 SER A C 1
ATOM 557 O O . SER A 1 71 ? 10.410 10.293 -10.341 1.00 55.25 71 SER A O 1
ATOM 559 N N . LYS A 1 72 ? 12.136 9.261 -11.344 1.00 59.47 72 LYS A N 1
ATOM 560 C CA . LYS A 1 72 ? 12.467 8.312 -10.246 1.00 59.47 72 LYS A CA 1
ATOM 561 C C . LYS A 1 72 ? 12.487 8.908 -8.827 1.00 59.47 72 LYS A C 1
ATOM 563 O O . LYS A 1 72 ? 12.270 8.203 -7.844 1.00 59.47 72 LYS A O 1
ATOM 568 N N . THR A 1 73 ? 12.769 10.203 -8.689 1.00 58.12 73 THR A N 1
ATOM 569 C CA . THR A 1 73 ? 12.872 10.896 -7.394 1.00 58.12 73 THR A CA 1
ATOM 570 C C . THR A 1 73 ? 11.522 11.056 -6.692 1.00 58.12 73 THR A C 1
ATOM 572 O O . THR A 1 73 ? 11.458 10.975 -5.467 1.00 58.12 73 THR A O 1
ATOM 575 N N . PHE A 1 74 ? 10.440 11.270 -7.444 1.00 59.06 74 PHE A N 1
ATOM 576 C CA . PHE A 1 74 ? 9.112 11.459 -6.862 1.00 59.06 74 PHE A CA 1
ATOM 577 C C . PHE A 1 74 ? 8.536 10.138 -6.336 1.00 59.06 74 PHE A C 1
ATOM 579 O O . PHE A 1 74 ? 7.991 10.104 -5.234 1.00 59.06 74 PHE A O 1
ATOM 586 N N . PHE A 1 75 ? 8.746 9.041 -7.068 1.00 66.12 75 PHE A N 1
ATOM 587 C CA . PHE A 1 75 ? 8.366 7.696 -6.636 1.00 66.12 75 PHE A CA 1
ATOM 588 C C . PHE A 1 75 ? 9.080 7.280 -5.342 1.00 66.12 75 PHE A C 1
ATOM 590 O O . PHE A 1 75 ? 8.431 6.895 -4.374 1.00 66.12 75 PHE A O 1
ATOM 597 N N . MET A 1 76 ? 10.406 7.456 -5.266 1.00 65.81 76 MET A N 1
ATOM 598 C CA . MET A 1 76 ? 11.169 7.134 -4.050 1.00 65.81 76 MET A CA 1
ATOM 599 C C . MET A 1 76 ? 10.679 7.906 -2.816 1.00 65.81 76 MET A C 1
ATOM 601 O O . MET A 1 76 ? 10.680 7.373 -1.706 1.00 65.81 76 MET A O 1
ATOM 605 N N . PHE A 1 77 ? 10.247 9.157 -2.994 1.00 68.44 77 PHE A N 1
ATOM 606 C CA . PHE A 1 77 ? 9.658 9.944 -1.915 1.00 68.44 77 PHE A CA 1
ATOM 607 C C . PHE A 1 77 ? 8.304 9.379 -1.462 1.00 68.44 77 PHE A C 1
ATOM 609 O O . PHE A 1 77 ? 8.083 9.236 -0.259 1.00 68.44 77 PHE A O 1
ATOM 616 N N . LEU A 1 78 ? 7.414 9.026 -2.395 1.00 62.84 78 LEU A N 1
ATOM 617 C CA . LEU A 1 78 ? 6.105 8.448 -2.071 1.00 62.84 78 LEU A CA 1
ATOM 618 C C . LEU A 1 78 ? 6.225 7.086 -1.382 1.00 62.84 78 LEU A C 1
ATOM 620 O O . LEU A 1 78 ? 5.584 6.878 -0.348 1.00 62.84 78 LEU A O 1
ATOM 624 N N . ASP A 1 79 ? 7.099 6.211 -1.878 1.00 64.69 79 ASP A N 1
ATOM 625 C CA . ASP A 1 79 ? 7.326 4.894 -1.280 1.00 64.69 79 ASP A CA 1
ATOM 626 C C . ASP A 1 79 ? 7.937 5.042 0.128 1.00 64.69 79 ASP A C 1
ATOM 628 O O . ASP A 1 79 ? 7.520 4.369 1.070 1.00 64.69 79 ASP A O 1
ATOM 632 N N . SER A 1 80 ? 8.817 6.031 0.343 1.00 61.41 80 SER A N 1
ATOM 633 C CA . SER A 1 80 ? 9.338 6.360 1.678 1.00 61.41 80 SER A CA 1
ATOM 634 C C . SER A 1 80 ? 8.254 6.871 2.639 1.00 61.41 80 SER A C 1
ATOM 636 O O . SER A 1 80 ? 8.202 6.448 3.798 1.00 61.41 80 SER A O 1
ATOM 638 N N . VAL A 1 81 ? 7.350 7.744 2.177 1.00 61.94 81 VAL A N 1
ATOM 639 C CA . VAL A 1 81 ? 6.220 8.247 2.981 1.00 61.94 81 VAL A CA 1
ATOM 640 C C . VAL A 1 81 ? 5.264 7.109 3.352 1.00 61.94 81 VAL A C 1
ATOM 642 O O . VAL A 1 81 ? 4.815 7.025 4.498 1.00 61.94 81 VAL A O 1
ATOM 645 N N . LYS A 1 82 ? 4.985 6.209 2.411 1.00 65.44 82 LYS A N 1
ATOM 646 C CA . LYS A 1 82 ? 4.160 5.009 2.593 1.00 65.44 82 LYS A CA 1
ATOM 647 C C . LYS A 1 82 ? 4.778 4.028 3.591 1.00 65.44 82 LYS A C 1
ATOM 649 O O . LYS A 1 82 ? 4.090 3.604 4.521 1.00 65.44 82 LYS A O 1
ATOM 654 N N . GLU A 1 83 ? 6.073 3.736 3.479 1.00 63.66 83 GLU A N 1
ATOM 655 C CA . GLU A 1 83 ? 6.785 2.892 4.446 1.00 63.66 83 GLU A CA 1
ATOM 656 C C . GLU A 1 83 ? 6.766 3.499 5.857 1.00 63.66 83 GLU A C 1
ATOM 658 O O . GLU A 1 83 ? 6.494 2.799 6.838 1.00 63.66 83 GLU A O 1
ATOM 663 N N . CYS A 1 84 ? 6.975 4.816 5.973 1.00 61.44 84 CYS A N 1
ATOM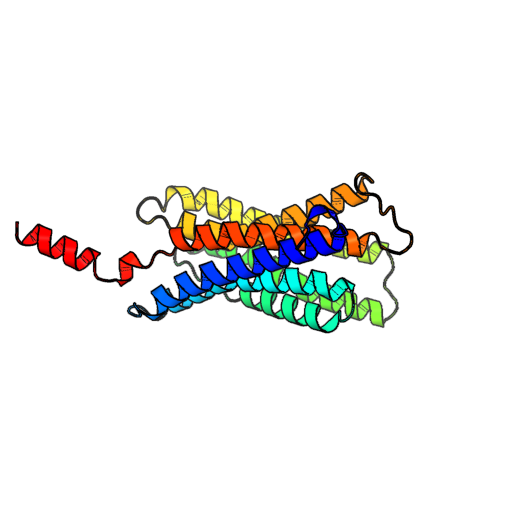 664 C CA . CYS A 1 84 ? 6.851 5.530 7.246 1.00 61.44 84 CYS A CA 1
ATOM 665 C C . CYS A 1 84 ? 5.436 5.405 7.823 1.00 61.44 84 CYS A C 1
ATOM 667 O O . CYS A 1 84 ? 5.262 5.160 9.017 1.00 61.44 84 CYS A O 1
ATOM 669 N N . TYR A 1 85 ? 4.417 5.545 6.977 1.00 62.88 85 TYR A N 1
ATOM 670 C CA . TYR A 1 85 ? 3.017 5.463 7.369 1.00 62.88 85 TYR A CA 1
ATOM 671 C C . TYR A 1 85 ? 2.612 4.069 7.868 1.00 62.88 85 TYR A C 1
ATOM 673 O O . TYR A 1 85 ? 1.883 3.944 8.853 1.00 62.88 85 TYR A O 1
ATOM 681 N N . GLU A 1 86 ? 3.116 3.008 7.241 1.00 62.91 86 GLU A N 1
ATOM 682 C CA . GLU A 1 86 ? 2.919 1.628 7.698 1.00 62.91 86 GLU A CA 1
ATOM 683 C C . GLU A 1 86 ? 3.620 1.314 9.020 1.00 62.91 86 GLU A C 1
ATOM 685 O O . GLU A 1 86 ? 3.144 0.469 9.790 1.00 62.91 86 GLU A O 1
ATOM 690 N N . ALA A 1 87 ? 4.735 1.995 9.292 1.00 56.69 87 ALA A N 1
ATOM 691 C CA . ALA A 1 87 ? 5.492 1.855 10.527 1.00 56.69 87 ALA A CA 1
ATOM 692 C C . ALA A 1 87 ? 4.827 2.561 11.723 1.00 56.69 87 ALA A C 1
ATOM 694 O O . ALA A 1 87 ? 5.066 2.159 12.867 1.00 56.69 87 ALA A O 1
ATOM 695 N N . VAL A 1 88 ? 3.969 3.569 11.489 1.00 53.53 88 VAL A N 1
ATOM 696 C CA . VAL A 1 88 ? 3.216 4.261 12.549 1.00 53.53 88 VAL A CA 1
ATOM 697 C C . VAL A 1 88 ? 2.212 3.273 13.172 1.00 53.53 88 VAL A C 1
ATOM 699 O O . VAL A 1 88 ? 1.207 2.906 12.556 1.00 53.53 88 VAL A O 1
ATOM 702 N N . PRO A 1 89 ? 2.465 2.776 14.395 1.00 52.78 89 PRO A N 1
ATOM 703 C CA . PRO A 1 89 ? 1.830 1.566 14.884 1.00 52.78 89 PRO A CA 1
ATOM 704 C C . PRO A 1 89 ? 0.351 1.790 15.194 1.00 52.78 89 PRO A C 1
ATOM 706 O O . PRO A 1 89 ? -0.017 2.598 16.048 1.00 52.78 89 PRO A O 1
ATOM 709 N N . ARG A 1 90 ? -0.510 0.981 14.573 1.00 53.00 90 ARG A N 1
ATOM 710 C CA . ARG A 1 90 ? -1.898 0.804 15.006 1.00 53.00 90 ARG A CA 1
ATOM 711 C C . ARG A 1 90 ? -1.935 -0.176 16.175 1.00 53.00 90 ARG A C 1
ATOM 713 O O . ARG A 1 90 ? -1.965 -1.392 16.003 1.00 53.00 90 ARG A O 1
ATOM 720 N N . THR A 1 91 ? -1.862 0.376 17.378 1.00 44.56 91 THR A N 1
ATOM 721 C CA . THR A 1 91 ? -1.810 -0.361 18.643 1.00 44.56 91 THR A CA 1
ATOM 722 C C . THR A 1 91 ? -3.140 -1.066 18.921 1.00 44.56 91 THR A C 1
ATOM 724 O O . THR A 1 91 ? -4.052 -0.487 19.508 1.00 44.56 91 THR A O 1
ATOM 727 N N . ALA A 1 92 ? -3.264 -2.332 18.521 1.00 47.38 92 ALA A N 1
ATOM 728 C CA . ALA A 1 92 ? -4.304 -3.209 19.047 1.00 47.38 92 ALA A CA 1
ATOM 729 C C . ALA A 1 92 ? -3.924 -3.582 20.489 1.00 47.38 92 ALA A C 1
ATOM 731 O O . ALA A 1 92 ? -2.894 -4.212 20.730 1.00 47.38 92 ALA A O 1
ATOM 732 N N . ARG A 1 93 ? -4.717 -3.141 21.471 1.00 48.00 93 ARG A N 1
ATOM 733 C CA . ARG A 1 93 ? -4.587 -3.616 22.853 1.00 48.00 93 ARG A CA 1
ATOM 734 C C . ARG A 1 93 ? -5.143 -5.042 22.905 1.00 48.00 93 ARG A C 1
ATOM 736 O O . ARG A 1 93 ? -6.347 -5.158 22.745 1.00 48.00 93 ARG A O 1
ATOM 743 N N . LEU A 1 94 ? -4.315 -6.076 23.101 1.00 51.69 94 LEU A N 1
ATOM 744 C CA . LEU A 1 94 ? -4.613 -7.306 23.874 1.00 51.69 94 LEU A CA 1
ATOM 745 C C . LEU A 1 94 ? -3.417 -8.296 23.873 1.00 51.69 94 LEU A C 1
ATOM 747 O O . LEU A 1 94 ? -2.501 -8.139 23.085 1.00 51.69 94 LEU A O 1
ATOM 751 N N . ASP A 1 95 ? -3.413 -9.252 24.808 1.00 54.12 95 ASP A N 1
ATOM 752 C CA . ASP A 1 95 ? -2.342 -10.197 25.211 1.00 54.12 95 ASP A CA 1
ATOM 753 C C . ASP A 1 95 ? -0.871 -9.751 25.034 1.00 54.12 95 ASP A C 1
ATOM 755 O O . ASP A 1 95 ? -0.231 -9.880 23.991 1.00 54.12 95 ASP A O 1
ATOM 759 N N . HIS A 1 96 ? -0.288 -9.260 26.126 1.00 60.75 96 HIS A N 1
ATOM 760 C CA . HIS A 1 96 ? 0.972 -8.526 26.112 1.00 60.75 96 HIS A CA 1
ATOM 761 C C . HIS A 1 96 ? 2.192 -9.351 25.674 1.00 60.75 96 HIS A C 1
ATOM 763 O O . HIS A 1 96 ? 3.136 -8.776 25.136 1.00 60.75 96 HIS A O 1
ATOM 769 N N . ARG A 1 97 ? 2.218 -10.669 25.910 1.00 67.62 97 ARG A N 1
ATOM 770 C CA . ARG A 1 97 ? 3.416 -11.503 25.690 1.00 67.62 97 ARG A CA 1
ATOM 771 C C . ARG A 1 97 ? 3.527 -11.980 24.246 1.00 67.62 97 ARG A C 1
ATOM 773 O O . ARG A 1 97 ? 4.546 -11.736 23.600 1.00 67.62 97 ARG A O 1
ATOM 780 N N . THR A 1 98 ? 2.459 -12.578 23.729 1.00 66.44 98 THR A N 1
ATOM 781 C CA . THR A 1 98 ? 2.370 -13.025 22.336 1.00 66.44 98 THR A CA 1
ATOM 782 C C . THR A 1 98 ? 2.492 -11.820 21.40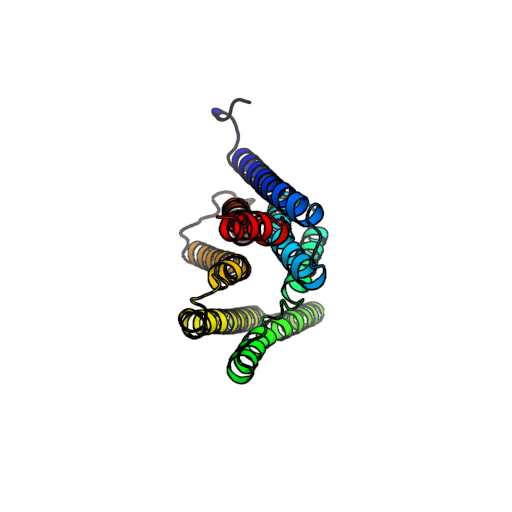7 1.00 66.44 98 THR A C 1
ATOM 784 O O . THR A 1 98 ? 3.336 -11.792 20.515 1.00 66.44 98 THR A O 1
ATOM 787 N N . LEU A 1 99 ? 1.776 -10.735 21.709 1.00 65.62 99 LEU A N 1
ATOM 788 C CA . LEU A 1 99 ? 1.822 -9.518 20.903 1.00 65.62 99 LEU A CA 1
ATOM 789 C C . LEU A 1 99 ? 3.195 -8.823 20.974 1.00 65.62 99 LEU A C 1
ATOM 791 O O . LEU A 1 99 ? 3.647 -8.278 19.970 1.00 65.62 99 LEU A O 1
ATOM 795 N N . LYS A 1 100 ? 3.928 -8.909 22.097 1.00 70.31 100 LYS A N 1
ATOM 796 C CA . LYS A 1 100 ? 5.328 -8.447 22.178 1.00 70.31 100 LYS A CA 1
ATOM 797 C C . LYS A 1 100 ? 6.250 -9.223 21.244 1.00 70.31 100 LYS A C 1
ATOM 799 O O . LYS A 1 100 ? 7.053 -8.586 20.567 1.00 70.31 100 LYS A O 1
ATOM 804 N N . LEU A 1 101 ? 6.155 -10.551 21.213 1.00 70.19 101 LEU A N 1
ATOM 805 C CA . LEU A 1 101 ? 6.981 -11.380 20.332 1.00 70.19 101 LEU A CA 1
ATOM 806 C C . LEU A 1 101 ? 6.679 -11.057 18.870 1.00 70.19 101 LEU A C 1
ATOM 808 O O . LEU A 1 101 ? 7.579 -10.673 18.133 1.00 70.19 101 LEU A O 1
ATOM 812 N N . LEU A 1 102 ? 5.407 -11.094 18.472 1.00 68.81 102 LEU A N 1
ATOM 813 C CA . LEU A 1 102 ? 4.987 -10.749 17.113 1.00 68.81 102 LEU A CA 1
ATOM 814 C C . LEU A 1 102 ? 5.373 -9.328 16.693 1.00 68.81 102 LEU A C 1
ATOM 816 O O . LEU A 1 102 ? 5.793 -9.102 15.557 1.00 68.81 102 LEU A O 1
ATOM 820 N N . LYS A 1 103 ? 5.297 -8.375 17.627 1.00 73.00 103 LYS A N 1
ATOM 821 C CA . LYS A 1 103 ? 5.783 -7.016 17.400 1.00 73.00 103 LYS A CA 1
ATOM 822 C C . LYS A 1 103 ? 7.273 -7.011 17.076 1.00 73.00 103 LYS A C 1
ATOM 824 O O . LYS A 1 103 ? 7.644 -6.314 16.143 1.00 73.00 103 LYS A O 1
ATOM 829 N N . HIS A 1 104 ? 8.102 -7.767 17.799 1.00 78.38 104 HIS A N 1
ATOM 830 C CA . HIS A 1 104 ? 9.540 -7.856 17.513 1.00 78.38 104 HIS A CA 1
ATOM 831 C C . HIS A 1 104 ? 9.811 -8.444 16.127 1.00 78.38 104 HIS A C 1
ATOM 833 O O . HIS A 1 104 ? 10.604 -7.871 15.389 1.00 78.38 104 HIS A O 1
ATOM 839 N N . TRP A 1 105 ? 9.101 -9.506 15.737 1.00 77.62 105 TRP A N 1
ATOM 840 C CA . TRP A 1 105 ? 9.234 -10.106 14.403 1.00 77.62 105 TRP A CA 1
ATOM 841 C C . TRP A 1 105 ? 8.867 -9.132 13.272 1.00 77.62 105 TRP A C 1
ATOM 843 O O . TRP A 1 105 ? 9.521 -9.113 12.235 1.00 77.62 105 TRP A O 1
ATOM 853 N N . THR A 1 106 ? 7.866 -8.270 13.476 1.00 78.25 106 THR A N 1
ATOM 854 C CA . THR A 1 106 ? 7.520 -7.225 12.494 1.00 78.25 106 THR A CA 1
ATOM 855 C C . THR A 1 106 ? 8.515 -6.056 12.530 1.00 78.25 106 THR A C 1
ATOM 857 O O . THR A 1 106 ? 8.920 -5.550 11.487 1.00 78.25 106 THR A O 1
ATOM 860 N N . TRP A 1 107 ? 8.940 -5.629 13.725 1.00 77.94 107 TRP A N 1
ATOM 861 C CA . TRP A 1 107 ? 9.894 -4.527 13.914 1.00 77.94 107 TRP A CA 1
ATOM 862 C C . TRP A 1 107 ? 11.283 -4.838 13.361 1.00 77.94 107 TRP A C 1
ATOM 864 O O . TRP A 1 107 ? 11.953 -3.935 12.866 1.00 77.94 107 TRP A O 1
ATOM 874 N N . GLN A 1 108 ? 11.692 -6.106 13.406 1.00 81.06 108 GLN A N 1
ATOM 875 C CA . GLN A 1 108 ? 12.916 -6.580 12.776 1.00 81.06 108 GLN A CA 1
ATOM 876 C C . GLN A 1 108 ? 12.969 -6.142 11.308 1.00 81.06 108 GLN A C 1
ATOM 878 O O . GLN A 1 108 ? 13.952 -5.539 10.892 1.00 81.06 108 GLN A O 1
ATOM 883 N N . PHE A 1 109 ? 11.914 -6.398 10.531 1.00 82.31 109 PHE A N 1
ATOM 884 C CA . PHE A 1 109 ? 11.889 -6.030 9.116 1.00 82.31 109 PHE A CA 1
ATOM 885 C C . PHE A 1 109 ? 11.936 -4.508 8.909 1.00 82.31 109 PHE A C 1
ATOM 887 O O . PHE A 1 109 ? 12.711 -4.029 8.082 1.00 82.31 109 PHE A O 1
ATOM 894 N N . VAL A 1 110 ? 11.174 -3.755 9.711 1.00 76.19 110 VAL A N 1
ATOM 895 C CA . VAL A 1 110 ? 11.104 -2.282 9.642 1.00 76.19 110 VAL A CA 1
ATOM 896 C C . VAL A 1 110 ? 12.455 -1.620 9.924 1.00 76.19 110 VAL A C 1
ATOM 898 O O . VAL A 1 110 ? 12.737 -0.577 9.352 1.00 76.19 110 VAL A O 1
ATOM 901 N N . ILE A 1 111 ? 13.308 -2.214 10.766 1.00 81.44 111 ILE A N 1
ATOM 902 C CA . ILE A 1 111 ? 14.672 -1.712 11.012 1.00 81.44 111 ILE A CA 1
ATOM 903 C C . ILE A 1 111 ? 15.658 -2.242 9.965 1.00 81.44 111 ILE A C 1
ATOM 905 O O . ILE A 1 111 ? 16.494 -1.493 9.459 1.00 81.44 111 ILE A O 1
ATOM 909 N N . ILE A 1 112 ? 15.583 -3.535 9.633 1.00 81.56 112 ILE A N 1
ATOM 910 C CA . ILE A 1 112 ? 16.535 -4.180 8.720 1.00 81.56 112 ILE A CA 1
ATOM 911 C C . ILE A 1 112 ? 16.471 -3.558 7.326 1.00 81.56 112 ILE A C 1
ATOM 913 O O . ILE A 1 112 ? 17.518 -3.377 6.708 1.00 81.56 112 ILE A O 1
ATOM 917 N N . ARG A 1 113 ? 15.280 -3.212 6.828 1.00 79.88 113 ARG A N 1
ATOM 918 C CA . ARG A 1 113 ? 15.113 -2.650 5.482 1.00 79.88 113 ARG A CA 1
ATOM 919 C C . ARG A 1 113 ? 15.832 -1.308 5.280 1.00 79.88 113 ARG A C 1
ATOM 921 O O . ARG A 1 113 ? 16.661 -1.248 4.369 1.00 79.88 113 ARG A O 1
ATOM 928 N N . PRO A 1 114 ? 15.609 -0.260 6.094 1.00 80.25 114 PRO A N 1
ATOM 929 C CA . PRO A 1 114 ? 16.343 0.994 5.966 1.00 80.25 114 PRO A CA 1
ATOM 930 C C . PRO A 1 114 ? 17.836 0.818 6.259 1.00 80.25 114 PRO A C 1
ATOM 932 O O . PRO A 1 114 ? 18.653 1.367 5.529 1.00 80.25 114 PRO A O 1
ATOM 935 N N . ALA A 1 115 ? 18.217 -0.005 7.245 1.00 83.88 115 ALA A N 1
ATOM 936 C CA . ALA A 1 115 ? 19.628 -0.271 7.533 1.00 83.88 115 ALA A CA 1
ATOM 937 C C . ALA A 1 115 ? 20.354 -0.923 6.341 1.00 83.88 115 ALA A C 1
ATOM 939 O O . ALA A 1 115 ? 21.423 -0.466 5.940 1.00 83.88 115 ALA A O 1
ATOM 940 N N . CYS A 1 116 ? 19.751 -1.948 5.727 1.00 81.56 116 CYS A N 1
ATOM 941 C CA . CYS A 1 116 ? 20.286 -2.570 4.515 1.00 81.56 116 CYS A CA 1
ATOM 942 C C . CYS A 1 116 ? 20.286 -1.598 3.335 1.00 81.56 116 CYS A C 1
ATOM 944 O O . CYS A 1 116 ? 21.242 -1.594 2.573 1.00 81.56 116 CYS A O 1
ATOM 946 N N . SER A 1 117 ? 19.256 -0.762 3.183 1.00 77.50 117 SER A N 1
ATOM 947 C CA . SER A 1 117 ? 19.177 0.211 2.083 1.00 77.50 117 SER A CA 1
ATOM 948 C C . SER A 1 117 ? 20.284 1.261 2.174 1.00 77.50 117 SER A C 1
ATOM 950 O O . SER A 1 117 ? 20.981 1.501 1.193 1.00 77.50 117 SER A O 1
ATOM 952 N N . ILE A 1 118 ? 20.516 1.818 3.367 1.00 84.94 118 ILE A N 1
ATOM 953 C CA . ILE A 1 118 ? 21.623 2.749 3.628 1.00 84.94 118 ILE A CA 1
ATOM 954 C C . ILE A 1 118 ? 22.963 2.069 3.343 1.00 84.94 118 ILE A C 1
ATOM 956 O O . ILE A 1 118 ? 23.817 2.646 2.674 1.00 84.94 118 ILE A O 1
ATOM 960 N N . LEU A 1 119 ? 23.136 0.828 3.805 1.00 84.19 119 LEU A N 1
ATOM 961 C CA . LEU A 1 119 ? 24.365 0.073 3.587 1.00 84.19 119 LEU A CA 1
ATOM 962 C C . LEU A 1 119 ? 24.607 -0.217 2.097 1.00 84.19 119 LEU A C 1
ATOM 964 O O . LEU A 1 119 ? 25.728 -0.038 1.628 1.00 84.19 119 LEU A O 1
ATOM 968 N N . MET A 1 120 ? 23.571 -0.599 1.343 1.00 81.44 120 MET A N 1
ATOM 969 C CA . MET A 1 120 ? 23.655 -0.811 -0.107 1.00 81.44 120 MET A CA 1
ATOM 970 C C . MET A 1 120 ? 24.068 0.468 -0.839 1.00 81.44 120 MET A C 1
ATOM 972 O O . MET A 1 120 ? 25.000 0.427 -1.637 1.00 81.44 120 MET A O 1
ATOM 976 N N . ILE A 1 121 ? 23.440 1.607 -0.524 1.00 83.50 121 ILE A N 1
ATOM 977 C CA . ILE A 1 121 ? 23.794 2.908 -1.113 1.00 83.50 121 ILE A CA 1
ATOM 978 C C . ILE A 1 121 ? 25.246 3.272 -0.775 1.00 83.50 121 ILE A C 1
ATOM 980 O O . ILE A 1 121 ? 26.000 3.680 -1.656 1.00 83.50 121 ILE A O 1
ATOM 984 N N . MET A 1 122 ? 25.668 3.074 0.477 1.00 85.25 122 MET A N 1
ATOM 985 C CA . MET A 1 122 ? 27.039 3.347 0.911 1.00 85.25 122 MET A CA 1
ATOM 986 C C . MET A 1 122 ? 28.055 2.494 0.136 1.00 85.25 122 MET A C 1
ATOM 988 O O . MET A 1 122 ? 29.024 3.022 -0.401 1.00 85.25 122 MET A O 1
ATOM 992 N N . LEU A 1 123 ? 27.813 1.185 0.020 1.00 83.50 123 LEU A N 1
ATOM 993 C CA . LEU A 1 123 ? 28.659 0.257 -0.742 1.00 83.50 123 LEU A CA 1
ATOM 994 C C . LEU A 1 123 ? 28.728 0.620 -2.229 1.00 83.50 123 LEU A C 1
ATOM 996 O O . LEU A 1 123 ? 29.787 0.489 -2.844 1.00 83.50 123 LEU A O 1
ATOM 1000 N N . GLN A 1 124 ? 27.621 1.104 -2.793 1.00 83.25 124 GLN A N 1
ATOM 1001 C CA . GLN A 1 124 ? 27.551 1.527 -4.186 1.00 83.25 124 GLN A CA 1
ATOM 1002 C C . GLN A 1 124 ? 28.350 2.810 -4.443 1.00 83.25 124 GLN A C 1
ATOM 1004 O O . GLN A 1 124 ? 29.051 2.888 -5.448 1.00 83.25 124 GLN A O 1
ATOM 1009 N N . ILE A 1 125 ? 28.338 3.768 -3.507 1.00 82.56 125 ILE A N 1
ATOM 1010 C CA . ILE A 1 125 ? 29.179 4.977 -3.567 1.00 82.56 125 ILE A CA 1
ATOM 1011 C C . ILE A 1 125 ? 30.670 4.626 -3.439 1.00 82.56 125 ILE A C 1
ATOM 1013 O O . ILE A 1 125 ? 31.503 5.228 -4.110 1.00 82.56 125 ILE A O 1
ATOM 1017 N N . LEU A 1 126 ? 31.016 3.628 -2.619 1.00 86.81 126 LEU A N 1
ATOM 1018 C CA . LEU A 1 126 ? 32.396 3.147 -2.466 1.00 86.81 126 LEU A CA 1
ATOM 1019 C C . LEU A 1 126 ? 32.897 2.316 -3.666 1.00 86.81 126 LEU A C 1
ATOM 1021 O O . LEU A 1 126 ? 34.059 1.918 -3.682 1.00 86.81 126 LEU A O 1
ATOM 1025 N N . GLY A 1 127 ? 32.042 2.018 -4.651 1.00 80.88 127 GLY A N 1
ATOM 1026 C CA . GLY A 1 127 ? 32.382 1.175 -5.804 1.00 80.88 127 GLY A CA 1
ATOM 1027 C C . GLY A 1 127 ? 32.546 -0.317 -5.474 1.00 80.88 127 GLY A C 1
ATOM 1028 O O . GLY A 1 127 ? 32.931 -1.099 -6.339 1.00 80.88 127 GLY A O 1
ATOM 1029 N N . LEU A 1 128 ? 32.228 -0.735 -4.243 1.00 79.50 128 LEU A N 1
ATOM 1030 C CA . LEU A 1 128 ? 32.357 -2.109 -3.741 1.00 79.50 128 LEU A CA 1
ATOM 1031 C C . LEU A 1 128 ? 31.007 -2.844 -3.777 1.00 79.50 128 LEU A C 1
ATOM 1033 O O . LEU A 1 128 ? 30.602 -3.463 -2.792 1.00 79.50 128 LEU A O 1
ATOM 1037 N N . TYR A 1 129 ? 30.295 -2.784 -4.906 1.00 77.44 129 TYR A N 1
ATOM 1038 C CA . TYR A 1 129 ? 28.986 -3.434 -5.064 1.00 77.44 129 TYR A CA 1
ATOM 1039 C C . TYR A 1 129 ? 29.008 -4.550 -6.124 1.00 77.44 129 TYR A C 1
ATOM 1041 O O . TYR A 1 129 ? 28.478 -4.384 -7.224 1.00 77.44 129 TYR A O 1
AT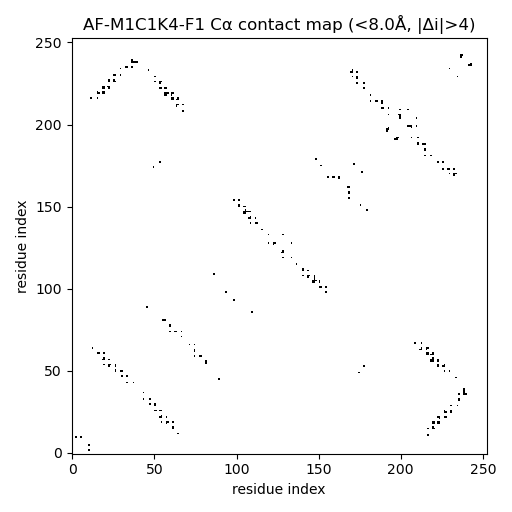OM 1049 N N . PRO A 1 130 ? 29.644 -5.701 -5.830 1.00 82.00 130 PRO A N 1
ATOM 1050 C CA . PRO A 1 130 ? 29.633 -6.847 -6.729 1.00 82.00 130 PRO A CA 1
ATOM 1051 C C . PRO A 1 130 ? 28.271 -7.563 -6.709 1.00 82.00 130 PRO A C 1
ATOM 1053 O O . PRO A 1 130 ? 27.564 -7.580 -5.699 1.00 82.00 130 PRO A O 1
ATOM 1056 N N . SER A 1 131 ? 27.917 -8.230 -7.811 1.00 77.69 131 SER A N 1
ATOM 1057 C CA . SER A 1 131 ? 26.597 -8.856 -8.008 1.00 77.69 131 SER A CA 1
ATOM 1058 C C . SER A 1 131 ? 26.219 -9.885 -6.931 1.00 77.69 131 SER A C 1
ATOM 1060 O O . SER A 1 131 ? 25.053 -9.980 -6.551 1.00 77.69 131 SER A O 1
ATOM 1062 N N . TRP A 1 132 ? 27.190 -10.624 -6.382 1.00 81.19 132 TRP A N 1
ATOM 1063 C CA . TRP A 1 132 ? 26.944 -11.596 -5.306 1.00 81.19 132 TRP A CA 1
ATOM 1064 C C . TRP A 1 132 ? 26.500 -10.925 -3.994 1.00 81.19 132 TRP A C 1
ATOM 1066 O O . TRP A 1 132 ? 25.671 -11.470 -3.261 1.00 81.19 132 TRP A O 1
ATOM 1076 N N . LEU A 1 133 ? 27.000 -9.716 -3.717 1.00 80.81 133 LEU A N 1
ATOM 1077 C CA . LEU A 1 133 ? 26.642 -8.944 -2.529 1.00 80.81 133 LEU A CA 1
ATOM 1078 C C . LEU A 1 133 ? 25.215 -8.390 -2.652 1.00 80.81 133 LEU A C 1
ATOM 1080 O O . LEU A 1 133 ? 24.432 -8.492 -1.710 1.00 80.81 133 LEU A O 1
ATOM 1084 N N . SER A 1 134 ? 24.843 -7.901 -3.840 1.00 76.94 134 SER A N 1
ATOM 1085 C CA . SER A 1 134 ? 23.470 -7.483 -4.164 1.00 76.94 134 SER A CA 1
ATOM 1086 C C . SER A 1 134 ? 22.453 -8.611 -3.961 1.00 76.94 134 SER A C 1
ATOM 1088 O O . SER A 1 134 ? 21.415 -8.438 -3.309 1.00 76.94 134 SER A O 1
ATOM 1090 N N . TRP A 1 135 ? 22.785 -9.807 -4.455 1.00 78.19 135 TRP A N 1
ATOM 1091 C CA . TRP A 1 135 ? 21.940 -10.988 -4.299 1.00 78.19 135 TRP A CA 1
ATOM 1092 C C . TRP A 1 135 ? 21.796 -11.396 -2.828 1.00 78.19 135 TRP A C 1
ATOM 1094 O O . TRP A 1 135 ? 20.697 -11.714 -2.374 1.00 78.19 135 TRP A O 1
ATOM 1104 N N . THR A 1 136 ? 22.876 -11.281 -2.052 1.00 83.06 136 THR A N 1
ATOM 1105 C CA . THR A 1 136 ? 22.871 -11.559 -0.609 1.00 83.06 136 THR A CA 1
ATOM 1106 C C . THR A 1 136 ? 21.918 -10.628 0.145 1.00 83.06 136 THR A C 1
ATOM 1108 O O . THR A 1 136 ? 21.059 -11.106 0.888 1.00 83.06 136 THR A O 1
ATOM 1111 N N . PHE A 1 137 ? 21.992 -9.310 -0.082 1.00 81.50 137 PHE A N 1
ATOM 1112 C CA . PHE A 1 137 ? 21.051 -8.355 0.522 1.00 81.50 137 PHE A CA 1
ATOM 1113 C C . PHE A 1 137 ? 19.605 -8.632 0.110 1.00 81.50 137 PHE A C 1
ATOM 1115 O O . PHE A 1 137 ? 18.704 -8.606 0.949 1.00 81.50 137 PHE A O 1
ATOM 1122 N N . THR A 1 138 ? 19.386 -8.962 -1.162 1.00 78.69 138 THR A N 1
ATOM 1123 C CA . THR A 1 138 ? 18.059 -9.308 -1.679 1.00 78.69 138 THR A CA 1
ATOM 1124 C C . THR A 1 138 ? 17.480 -10.528 -0.961 1.00 78.69 138 THR A C 1
ATOM 1126 O O . THR A 1 138 ? 16.326 -10.494 -0.529 1.00 78.69 138 THR A O 1
ATOM 1129 N N . ILE A 1 139 ? 18.262 -11.592 -0.769 1.00 82.88 139 ILE A N 1
ATOM 1130 C CA . ILE A 1 139 ? 17.823 -12.789 -0.037 1.00 82.88 139 ILE A CA 1
ATOM 1131 C C . ILE A 1 139 ? 17.518 -12.460 1.422 1.00 82.88 139 ILE A C 1
ATOM 1133 O O . ILE A 1 139 ? 16.453 -12.828 1.918 1.00 82.88 139 ILE A O 1
ATOM 1137 N N . ILE A 1 140 ? 18.415 -11.739 2.101 1.00 85.69 140 ILE A N 1
ATOM 1138 C CA . ILE A 1 140 ? 18.238 -11.352 3.507 1.00 85.69 140 ILE A CA 1
ATOM 1139 C C . ILE A 1 140 ? 16.936 -10.565 3.687 1.00 85.69 140 ILE A C 1
ATOM 1141 O O . ILE A 1 140 ? 16.154 -10.861 4.593 1.00 85.69 140 ILE A O 1
ATOM 1145 N N . LEU A 1 141 ? 16.668 -9.597 2.806 1.00 81.44 141 LEU A N 1
ATOM 1146 C CA . LEU A 1 141 ? 15.448 -8.793 2.850 1.00 81.44 141 LEU A CA 1
ATOM 1147 C C . LEU A 1 141 ? 14.190 -9.631 2.601 1.00 81.44 141 LEU A C 1
ATOM 1149 O O . LEU A 1 141 ? 13.203 -9.458 3.313 1.00 81.44 141 LEU A O 1
ATOM 1153 N N . ASN A 1 142 ? 14.227 -10.576 1.658 1.00 82.44 142 ASN A N 1
ATOM 1154 C CA . ASN A 1 142 ? 13.094 -11.466 1.390 1.00 82.44 142 ASN A CA 1
ATOM 1155 C C . ASN A 1 142 ? 12.814 -12.433 2.550 1.00 82.44 142 ASN A C 1
ATOM 1157 O O . ASN A 1 142 ? 11.651 -12.653 2.895 1.00 82.44 142 ASN A O 1
ATOM 1161 N N . ILE A 1 143 ? 13.853 -12.980 3.191 1.00 85.75 143 ILE A N 1
ATOM 1162 C CA . ILE A 1 143 ? 13.701 -13.828 4.383 1.00 85.75 143 ILE A CA 1
ATOM 1163 C C . ILE A 1 143 ? 13.125 -13.003 5.535 1.00 85.75 143 ILE A C 1
ATOM 1165 O O . ILE A 1 143 ? 12.143 -13.411 6.152 1.00 85.75 143 ILE A O 1
ATOM 1169 N N . SER A 1 144 ? 13.687 -11.819 5.792 1.00 83.12 144 SER A N 1
ATOM 1170 C CA . SER A 1 144 ? 13.218 -10.906 6.840 1.00 83.12 144 SER A CA 1
ATOM 1171 C C . SER A 1 144 ? 11.746 -10.522 6.639 1.00 83.12 144 SER A C 1
ATOM 1173 O O . SER A 1 144 ? 10.948 -10.58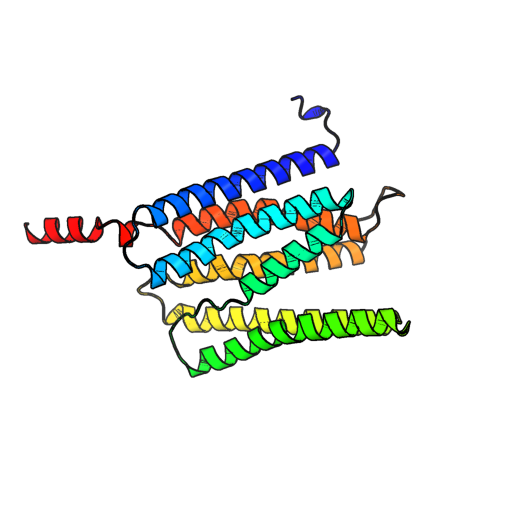1 7.577 1.00 83.12 144 SER A O 1
ATOM 1175 N N . PHE A 1 145 ? 11.353 -10.226 5.397 1.00 81.75 145 PHE A N 1
ATOM 1176 C CA . PHE A 1 145 ? 9.960 -9.959 5.050 1.00 81.75 145 PHE A CA 1
ATOM 1177 C C . PHE A 1 145 ? 9.059 -11.178 5.281 1.00 81.75 145 PHE A C 1
ATOM 1179 O O . PHE A 1 145 ? 7.987 -11.063 5.877 1.00 81.75 145 PHE A O 1
ATOM 1186 N N . SER A 1 146 ? 9.492 -12.360 4.839 1.00 81.75 146 SER A N 1
ATOM 1187 C CA . SER A 1 146 ? 8.724 -13.604 4.976 1.00 81.75 146 SER A CA 1
ATOM 1188 C C . SER A 1 146 ? 8.483 -13.956 6.442 1.00 81.75 146 SER A C 1
ATOM 1190 O O . SER A 1 146 ? 7.381 -14.350 6.817 1.00 81.75 146 SER A O 1
ATOM 1192 N N . VAL A 1 147 ? 9.486 -13.740 7.294 1.00 83.50 147 VAL A N 1
ATOM 1193 C CA . VAL A 1 147 ? 9.389 -13.909 8.747 1.00 83.50 147 VAL A CA 1
ATOM 1194 C C . VAL A 1 147 ? 8.407 -12.903 9.362 1.00 83.50 147 VAL A C 1
ATOM 1196 O O . VAL A 1 147 ? 7.563 -13.285 10.179 1.00 83.50 147 VAL A O 1
ATOM 1199 N N . ALA A 1 148 ? 8.446 -11.637 8.934 1.00 79.25 148 ALA A N 1
ATOM 1200 C CA . ALA A 1 148 ? 7.479 -10.632 9.368 1.00 79.25 148 ALA A CA 1
ATOM 1201 C C . ALA A 1 148 ? 6.044 -11.014 8.962 1.00 79.25 148 ALA A C 1
ATOM 1203 O O . ALA A 1 148 ? 5.130 -10.924 9.785 1.00 79.25 148 ALA A O 1
ATOM 1204 N N . MET A 1 149 ? 5.839 -11.524 7.746 1.00 75.44 149 MET A N 1
ATOM 1205 C CA . MET A 1 149 ? 4.528 -11.999 7.293 1.00 75.44 149 MET A CA 1
ATOM 1206 C C . MET A 1 149 ? 4.061 -13.262 8.010 1.00 75.44 149 MET A C 1
ATOM 1208 O O . MET A 1 149 ? 2.898 -13.343 8.404 1.00 75.44 149 MET A O 1
ATOM 1212 N N . TYR A 1 150 ? 4.955 -14.219 8.252 1.00 80.50 150 TYR A N 1
ATOM 1213 C CA . TYR A 1 150 ? 4.638 -15.417 9.024 1.00 80.50 150 TYR A CA 1
ATOM 1214 C C . TYR A 1 150 ? 4.149 -15.057 10.429 1.00 80.50 150 TYR A C 1
ATOM 1216 O O . TYR A 1 150 ? 3.161 -15.619 10.904 1.00 80.50 150 TYR A O 1
ATOM 1224 N N . SER A 1 151 ? 4.759 -14.046 11.058 1.00 71.94 151 SER A N 1
ATOM 1225 C CA . SER A 1 151 ? 4.287 -13.548 12.350 1.00 71.94 151 SER A CA 1
ATOM 1226 C C . SER A 1 151 ? 2.828 -13.084 12.272 1.00 71.94 151 SER A C 1
ATOM 1228 O O . SER A 1 151 ? 2.031 -13.446 13.127 1.00 71.94 151 SER A O 1
ATOM 1230 N N . LEU A 1 152 ? 2.411 -12.399 11.204 1.00 70.06 152 LEU A N 1
ATOM 1231 C CA . LEU A 1 152 ? 1.020 -11.962 11.026 1.00 70.06 152 LEU A CA 1
ATOM 1232 C C . LEU A 1 152 ? 0.047 -13.132 10.808 1.00 70.06 152 LEU A C 1
ATOM 1234 O O . LEU A 1 152 ? -1.094 -13.070 11.265 1.00 70.06 152 LEU A O 1
ATOM 1238 N N . VAL A 1 153 ? 0.483 -14.213 10.161 1.00 74.31 153 VAL A N 1
ATOM 1239 C CA . VAL A 1 153 ? -0.333 -15.431 10.014 1.00 74.31 153 VAL A CA 1
ATOM 1240 C C . VAL A 1 153 ? -0.496 -16.141 11.361 1.00 74.31 153 VAL A C 1
ATOM 1242 O O . VAL A 1 153 ? -1.599 -16.551 11.723 1.00 74.31 153 VAL A O 1
ATOM 1245 N N . VAL A 1 154 ? 0.574 -16.222 12.156 1.00 73.25 154 VAL A N 1
ATOM 1246 C CA . VAL A 1 154 ? 0.517 -16.761 13.523 1.00 73.25 154 VAL A CA 1
ATOM 1247 C C . VAL A 1 154 ? -0.365 -15.882 14.415 1.00 73.25 154 VAL A C 1
ATOM 1249 O O . VAL A 1 154 ? -1.171 -16.412 15.179 1.00 73.25 154 VAL A O 1
ATOM 1252 N N . PHE A 1 155 ? -0.297 -14.551 14.269 1.00 72.06 155 PHE A N 1
ATOM 1253 C CA . PHE A 1 155 ? -1.221 -13.620 14.925 1.00 72.06 155 PHE A CA 1
ATOM 1254 C C . PHE A 1 155 ? -2.662 -13.988 14.596 1.00 72.06 155 PHE A C 1
ATOM 1256 O O . PHE A 1 155 ? -3.481 -14.120 15.499 1.00 72.06 155 PHE A O 1
ATOM 1263 N N . TYR A 1 156 ? -2.962 -14.173 13.308 1.00 66.94 156 TYR A N 1
ATOM 1264 C CA . TYR A 1 156 ? -4.298 -14.506 12.838 1.00 66.94 156 TYR A CA 1
ATOM 1265 C C . TYR A 1 156 ? -4.810 -15.799 13.475 1.00 66.94 156 TYR A C 1
ATOM 1267 O O . TYR A 1 156 ? -5.906 -15.808 14.033 1.00 66.94 156 TYR A O 1
ATOM 1275 N N . HIS A 1 157 ? -4.014 -16.869 13.461 1.00 71.12 157 HIS A N 1
ATOM 1276 C CA . HIS A 1 157 ? -4.447 -18.154 14.004 1.00 71.12 157 HIS A CA 1
ATOM 1277 C C . HIS A 1 157 ? -4.708 -18.083 15.518 1.00 71.12 157 HIS A C 1
ATOM 1279 O O . HIS A 1 157 ? -5.722 -18.600 15.989 1.00 71.12 157 HIS A O 1
ATOM 1285 N N . VAL A 1 158 ? -3.850 -17.384 16.270 1.00 69.25 158 VAL A N 1
ATOM 1286 C CA . VAL A 1 158 ? -3.984 -17.220 17.729 1.00 69.25 158 VAL A CA 1
ATOM 1287 C C . VAL A 1 158 ? -5.155 -16.302 18.094 1.00 69.25 158 VAL A C 1
ATOM 1289 O O . VAL A 1 158 ? -5.957 -16.643 18.959 1.00 69.25 158 VAL A O 1
ATOM 1292 N N . PHE A 1 159 ? -5.310 -15.166 17.412 1.00 60.88 159 PHE A N 1
ATOM 1293 C CA . PHE A 1 159 ? -6.371 -14.203 17.712 1.00 60.88 159 PHE A CA 1
ATOM 1294 C C . PHE A 1 159 ? -7.738 -14.616 17.161 1.00 60.88 159 PHE A C 1
ATOM 1296 O O . PHE A 1 159 ? -8.748 -14.150 17.681 1.00 60.88 159 PHE A O 1
ATOM 1303 N N . SER A 1 160 ? -7.814 -15.490 16.149 1.00 57.69 160 SER A N 1
ATOM 1304 C CA . SER A 1 160 ? -9.093 -15.879 15.531 1.00 57.69 160 SER A CA 1
ATOM 1305 C C . SER A 1 160 ? -10.108 -16.464 16.523 1.00 57.69 160 SER A C 1
ATOM 1307 O O . SER A 1 160 ? -11.312 -16.254 16.371 1.00 57.69 160 SER A O 1
ATOM 1309 N N . LYS A 1 161 ? -9.619 -17.149 17.564 1.00 57.62 161 LYS A N 1
ATOM 1310 C CA . LYS A 1 161 ? -10.439 -17.796 18.597 1.00 57.62 161 LYS A CA 1
ATOM 1311 C C . LYS A 1 161 ? -10.861 -16.844 19.720 1.00 57.62 161 LYS A C 1
ATOM 1313 O O . LYS A 1 161 ? -11.991 -16.933 20.183 1.00 57.62 161 LYS A O 1
ATOM 1318 N N . GLU A 1 162 ? -10.005 -15.896 20.088 1.00 54.38 162 GLU A N 1
ATOM 1319 C CA . GLU A 1 162 ? -10.227 -14.955 21.202 1.00 54.38 162 GLU A CA 1
ATOM 1320 C C . GLU A 1 162 ? -11.151 -13.774 20.836 1.00 54.38 162 GLU A C 1
ATOM 1322 O O . GLU A 1 162 ? -11.648 -13.057 21.701 1.00 54.38 162 GLU A O 1
ATOM 1327 N N . LEU A 1 163 ? -11.397 -13.543 19.542 1.00 51.03 163 LEU A N 1
ATOM 1328 C CA . LEU A 1 163 ? -12.024 -12.318 19.029 1.00 51.03 163 LEU A CA 1
ATOM 1329 C C . LEU A 1 163 ? -13.456 -12.477 18.494 1.00 51.03 163 LEU A C 1
ATOM 1331 O O . LEU A 1 163 ? -13.952 -11.600 17.777 1.00 51.03 163 LEU A O 1
ATOM 1335 N N . GLN A 1 164 ? -14.129 -13.578 18.828 1.00 47.25 164 GLN A N 1
ATOM 1336 C CA . GLN A 1 164 ? -15.463 -13.903 18.308 1.00 47.25 164 GLN A CA 1
ATOM 1337 C C . GLN A 1 164 ? -16.572 -12.868 18.621 1.00 47.25 164 GLN A C 1
ATOM 1339 O O . GLN A 1 164 ? -17.435 -12.688 17.761 1.00 47.25 164 GLN A O 1
ATOM 1344 N N . PRO A 1 165 ? -16.562 -12.103 19.735 1.00 50.09 165 PRO A N 1
ATOM 1345 C CA . PRO A 1 165 ? -17.669 -11.178 20.016 1.00 50.09 165 PRO A CA 1
ATOM 1346 C C . PRO A 1 165 ? -17.673 -9.850 19.228 1.00 50.09 165 PRO A C 1
ATOM 1348 O O . PRO A 1 165 ? -18.704 -9.187 19.191 1.00 50.09 165 PRO A O 1
ATOM 1351 N N . HIS A 1 166 ? -16.567 -9.419 18.595 1.00 51.41 166 HIS A N 1
ATOM 1352 C CA . HIS A 1 166 ? -16.440 -8.028 18.094 1.00 51.41 166 HIS A CA 1
ATOM 1353 C C . HIS A 1 166 ? -15.905 -7.847 16.653 1.00 51.41 166 HIS A C 1
ATOM 1355 O O . HIS A 1 166 ? -15.347 -6.801 16.340 1.00 51.41 166 HIS A O 1
ATOM 1361 N N . LYS A 1 167 ? -16.005 -8.835 15.747 1.00 55.97 167 LYS A N 1
ATOM 1362 C CA . LYS A 1 167 ? -15.489 -8.772 14.347 1.00 55.97 167 LYS A CA 1
ATOM 1363 C C . LYS A 1 167 ? -14.111 -8.075 14.117 1.00 55.97 167 LYS A C 1
ATOM 1365 O O . LYS A 1 167 ? -13.921 -7.495 13.040 1.00 55.97 167 LYS A O 1
ATOM 1370 N N . PRO A 1 168 ? -13.101 -8.077 15.014 1.00 59.34 168 PRO A N 1
ATOM 1371 C CA . PRO A 1 168 ? -11.929 -7.218 14.795 1.00 59.34 168 PRO A CA 1
ATOM 1372 C C . PRO A 1 168 ? -10.931 -7.845 13.814 1.00 59.34 168 PRO A C 1
ATOM 1374 O O . PRO A 1 168 ? -10.042 -7.165 13.312 1.00 59.34 168 PRO A O 1
ATOM 1377 N N . LEU A 1 169 ? -11.123 -9.122 13.478 1.00 60.75 169 LEU A N 1
ATOM 1378 C CA . LEU A 1 169 ? -10.343 -9.860 12.487 1.00 60.75 169 LEU A CA 1
ATOM 1379 C C . LEU A 1 169 ? -10.565 -9.326 11.071 1.00 60.75 169 LEU A C 1
ATOM 1381 O O . LEU A 1 169 ? -9.603 -9.141 10.336 1.00 60.75 169 LEU A O 1
ATOM 1385 N N . SER A 1 170 ? -11.812 -9.006 10.710 1.00 62.91 170 SER A N 1
ATOM 1386 C CA . SER A 1 170 ? -12.115 -8.397 9.408 1.00 62.91 170 SER A CA 1
ATOM 1387 C C . SER A 1 170 ? -11.437 -7.035 9.273 1.00 62.91 170 SER A C 1
ATOM 1389 O O . SER A 1 170 ? -10.909 -6.715 8.213 1.00 62.91 170 SER A O 1
ATOM 1391 N N . LYS A 1 171 ? -11.396 -6.260 10.365 1.00 71.12 171 LYS A N 1
ATOM 1392 C CA . LYS A 1 171 ? -10.659 -4.994 10.439 1.00 71.12 171 LYS A CA 1
ATOM 1393 C C . LYS A 1 171 ? -9.157 -5.241 10.275 1.00 71.12 171 LYS A C 1
ATOM 1395 O O . LYS A 1 171 ? -8.533 -4.605 9.444 1.00 71.12 171 LYS A O 1
ATOM 1400 N N . PHE A 1 172 ? -8.579 -6.205 10.990 1.00 68.25 172 PHE A N 1
ATOM 1401 C CA . PHE A 1 172 ? -7.150 -6.524 10.901 1.00 68.25 172 PHE A CA 1
ATOM 1402 C C . PHE A 1 172 ? -6.705 -7.008 9.509 1.00 68.25 172 PHE A C 1
ATOM 1404 O O . PHE A 1 172 ? -5.721 -6.497 8.973 1.00 68.25 172 PHE A O 1
ATOM 1411 N N . ILE A 1 173 ? -7.441 -7.946 8.905 1.00 71.19 173 ILE A N 1
ATOM 1412 C CA . ILE A 1 173 ? -7.156 -8.478 7.561 1.00 71.19 173 ILE A CA 1
ATOM 1413 C C . ILE A 1 173 ? -7.235 -7.369 6.517 1.00 71.19 173 ILE A C 1
ATOM 1415 O O . ILE A 1 173 ? -6.399 -7.309 5.626 1.00 71.19 173 ILE A O 1
ATOM 1419 N N . CYS A 1 174 ? -8.184 -6.446 6.652 1.00 70.06 174 CYS A N 1
ATOM 1420 C CA . CYS A 1 174 ? -8.319 -5.330 5.726 1.00 70.06 174 CYS A CA 1
ATOM 1421 C C . CYS A 1 174 ? -7.097 -4.387 5.745 1.00 70.06 174 CYS A C 1
ATOM 1423 O O . CYS A 1 174 ? -6.741 -3.811 4.724 1.00 70.06 174 CYS A O 1
ATOM 1425 N N . ILE A 1 175 ? -6.410 -4.271 6.887 1.00 65.50 175 ILE A N 1
ATOM 1426 C CA . ILE A 1 175 ? -5.183 -3.471 7.028 1.00 65.50 175 ILE A CA 1
ATOM 1427 C C . ILE A 1 175 ? -3.964 -4.228 6.504 1.00 65.50 175 ILE A C 1
ATOM 1429 O O . ILE A 1 175 ? -3.179 -3.705 5.721 1.00 65.50 175 ILE A O 1
ATOM 1433 N N . LYS A 1 176 ? -3.750 -5.438 7.029 1.00 74.38 176 LYS A N 1
ATOM 1434 C CA . LYS A 1 176 ? -2.510 -6.196 6.830 1.00 74.38 176 LYS A CA 1
ATOM 1435 C C . LYS A 1 176 ? -2.524 -7.009 5.538 1.00 74.38 176 LYS A C 1
ATOM 1437 O O . LYS A 1 176 ? -1.458 -7.310 5.011 1.00 74.38 176 LYS A O 1
ATOM 1442 N N . GLY A 1 177 ? -3.709 -7.309 5.013 1.00 74.38 177 GLY A N 1
ATOM 1443 C CA . GLY A 1 177 ? -3.907 -7.983 3.736 1.00 74.38 177 GLY A CA 1
ATOM 1444 C C . GLY A 1 177 ? -3.331 -7.187 2.572 1.00 74.38 177 GLY A C 1
ATOM 1445 O O . GLY A 1 177 ? -2.640 -7.776 1.755 1.00 74.38 177 GLY A O 1
ATOM 1446 N N . ILE A 1 178 ? -3.501 -5.861 2.552 1.00 75.62 178 ILE A N 1
ATOM 1447 C CA . ILE A 1 178 ? -2.942 -4.992 1.501 1.00 75.62 178 ILE A CA 1
ATOM 1448 C C . ILE A 1 178 ? -1.433 -5.224 1.344 1.00 75.62 178 ILE A C 1
ATOM 1450 O O . ILE A 1 178 ? -0.965 -5.531 0.251 1.00 75.62 178 ILE A O 1
ATOM 1454 N N . VAL A 1 179 ? -0.685 -5.162 2.450 1.00 74.94 179 VAL A N 1
ATOM 1455 C CA . VAL A 1 179 ? 0.777 -5.353 2.452 1.00 74.94 179 VAL A CA 1
ATOM 1456 C C . VAL A 1 179 ? 1.150 -6.791 2.075 1.00 74.94 179 VAL A C 1
ATOM 1458 O O . VAL A 1 179 ? 2.110 -7.019 1.341 1.00 74.94 179 VAL A O 1
ATOM 1461 N N . PHE A 1 180 ? 0.381 -7.773 2.557 1.00 77.50 180 PHE A N 1
ATOM 1462 C CA . PHE A 1 180 ? 0.604 -9.187 2.256 1.00 77.50 180 PHE A CA 1
ATOM 1463 C C . PHE A 1 180 ? 0.444 -9.481 0.758 1.00 77.50 180 PHE A C 1
ATOM 1465 O O . PHE A 1 180 ? 1.366 -10.009 0.138 1.00 77.50 180 PHE A O 1
ATOM 1472 N N . PHE A 1 181 ? -0.689 -9.103 0.162 1.00 81.12 181 PHE A N 1
ATOM 1473 C CA . PHE A 1 181 ? -0.953 -9.333 -1.259 1.00 81.12 181 PHE A CA 1
ATOM 1474 C C . PHE A 1 181 ? -0.005 -8.521 -2.149 1.00 81.12 181 PHE A C 1
ATOM 1476 O O . PHE A 1 181 ? 0.549 -9.086 -3.090 1.00 81.12 181 PHE A O 1
ATOM 1483 N N . SER A 1 182 ? 0.282 -7.257 -1.806 1.00 79.88 182 SER A N 1
ATOM 1484 C CA . SER A 1 182 ? 1.247 -6.387 -2.517 1.00 79.88 182 SER A CA 1
ATOM 1485 C C . SER A 1 182 ? 2.648 -6.985 -2.614 1.00 79.88 182 SER A C 1
ATOM 1487 O O . SER A 1 182 ? 3.328 -6.838 -3.629 1.00 79.88 182 SER A O 1
ATOM 1489 N N . PHE A 1 183 ? 3.088 -7.699 -1.580 1.00 79.62 183 PHE A N 1
ATOM 1490 C CA . PHE A 1 183 ? 4.387 -8.355 -1.609 1.00 79.62 183 PHE A CA 1
ATOM 1491 C C . PHE A 1 183 ? 4.378 -9.674 -2.369 1.00 79.62 183 PHE A C 1
ATOM 1493 O O . PHE A 1 183 ? 5.238 -9.886 -3.223 1.00 79.62 183 PHE A O 1
ATOM 1500 N N . TRP A 1 184 ? 3.443 -10.576 -2.052 1.00 80.75 184 TRP A N 1
ATOM 1501 C CA . TRP A 1 184 ? 3.440 -11.909 -2.656 1.00 80.75 184 TRP A CA 1
ATOM 1502 C C . TRP A 1 184 ? 3.218 -11.827 -4.160 1.00 80.75 184 TRP A C 1
ATOM 1504 O O . TRP A 1 184 ? 3.894 -12.538 -4.897 1.00 80.75 184 TRP A O 1
ATOM 1514 N N . GLN A 1 185 ? 2.367 -10.910 -4.631 1.00 82.62 185 GLN A N 1
ATOM 1515 C CA . GLN A 1 185 ? 2.240 -10.654 -6.063 1.00 82.62 185 GLN A CA 1
ATOM 1516 C C . GLN A 1 185 ? 3.571 -10.176 -6.666 1.00 82.62 185 GLN A C 1
ATOM 1518 O O . GLN A 1 185 ? 3.987 -10.698 -7.693 1.00 82.62 185 GLN A O 1
ATOM 1523 N N . GLY A 1 186 ? 4.299 -9.269 -6.003 1.00 80.81 186 GLY A N 1
ATOM 1524 C CA . GLY A 1 186 ? 5.594 -8.782 -6.482 1.00 80.81 186 GLY A CA 1
ATOM 1525 C C . GLY A 1 186 ? 6.648 -9.890 -6.558 1.00 80.81 186 GLY A C 1
ATOM 1526 O O . GLY A 1 186 ? 7.390 -9.979 -7.535 1.00 80.81 186 GLY A O 1
ATOM 1527 N N . LEU A 1 187 ? 6.688 -10.783 -5.564 1.00 82.12 187 LEU A N 1
ATOM 1528 C CA . LEU A 1 187 ? 7.565 -11.956 -5.574 1.00 82.12 187 LEU A CA 1
ATOM 1529 C C . LEU A 1 187 ? 7.177 -12.947 -6.680 1.00 82.12 187 LEU A C 1
ATOM 1531 O O . LEU A 1 187 ? 8.050 -13.448 -7.385 1.00 82.12 187 LEU A O 1
ATOM 1535 N N . LEU A 1 188 ? 5.881 -13.209 -6.863 1.00 84.31 188 LEU A N 1
ATOM 1536 C CA . LEU A 1 188 ? 5.394 -14.094 -7.921 1.00 84.31 188 LEU A CA 1
ATOM 1537 C C . LEU A 1 188 ? 5.735 -13.546 -9.308 1.00 84.31 188 LEU A C 1
ATOM 1539 O O . LEU A 1 188 ? 6.241 -14.298 -10.136 1.00 84.31 188 LEU A O 1
ATOM 1543 N N . VAL A 1 189 ? 5.539 -12.247 -9.553 1.00 83.81 189 VAL A N 1
ATOM 1544 C CA . VAL A 1 189 ? 5.908 -11.608 -10.828 1.00 83.81 189 VAL A CA 1
ATOM 1545 C C . VAL A 1 189 ? 7.422 -11.710 -11.058 1.00 83.81 189 VAL A C 1
ATOM 1547 O O . VAL A 1 189 ? 7.835 -12.102 -12.147 1.00 83.81 189 VAL A O 1
ATOM 1550 N N . LYS A 1 190 ? 8.254 -11.478 -10.031 1.00 77.19 190 LYS A N 1
ATOM 1551 C CA . LYS A 1 190 ? 9.718 -11.685 -10.099 1.00 77.19 190 LYS A CA 1
ATOM 1552 C C . LYS A 1 190 ? 10.092 -13.112 -10.506 1.00 77.19 190 LYS A C 1
ATOM 1554 O O . LYS A 1 190 ? 10.950 -13.309 -11.364 1.00 77.19 190 LYS A O 1
ATOM 1559 N N . ILE A 1 191 ? 9.448 -14.113 -9.904 1.00 82.31 191 ILE A N 1
ATOM 1560 C CA . ILE A 1 191 ? 9.696 -15.529 -10.209 1.00 82.31 191 ILE A CA 1
ATOM 1561 C C . ILE A 1 191 ? 9.246 -15.866 -11.637 1.00 82.31 191 ILE A C 1
ATOM 1563 O O . ILE A 1 191 ? 9.998 -16.493 -12.377 1.00 82.31 191 ILE A O 1
ATOM 1567 N N . LEU A 1 192 ? 8.061 -15.409 -12.053 1.00 81.00 192 LEU A N 1
ATOM 1568 C CA . LEU A 1 192 ? 7.510 -15.629 -13.398 1.00 81.00 192 LEU A CA 1
ATOM 1569 C C . LEU A 1 192 ? 8.407 -15.042 -14.499 1.00 81.00 192 LEU A C 1
ATOM 1571 O O . LEU A 1 192 ? 8.595 -15.661 -15.549 1.00 81.00 192 LEU A O 1
ATOM 1575 N N . VAL A 1 193 ? 8.976 -13.863 -14.249 1.00 77.75 193 VAL A N 1
ATOM 1576 C CA . VAL A 1 193 ? 9.948 -13.217 -15.138 1.00 77.75 193 VAL A CA 1
ATOM 1577 C C . VAL A 1 193 ? 11.263 -14.003 -15.174 1.00 77.75 193 VAL A C 1
ATOM 1579 O O . VAL A 1 193 ? 11.771 -14.289 -16.255 1.00 77.75 193 VAL A O 1
ATOM 1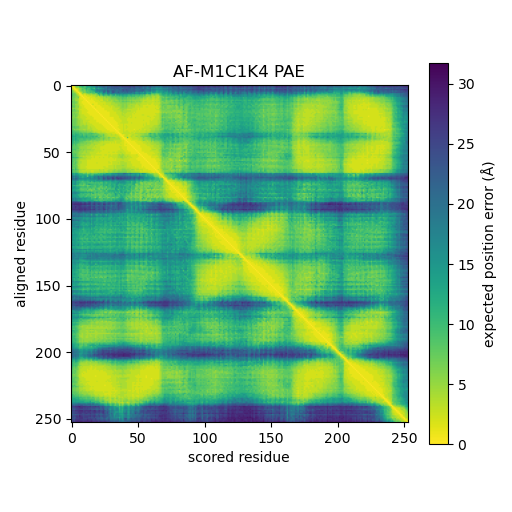582 N N . SER A 1 194 ? 11.779 -14.423 -14.014 1.00 75.62 194 SER A N 1
ATOM 1583 C CA . SER A 1 194 ? 13.009 -15.224 -13.905 1.00 75.62 194 SER A CA 1
ATOM 1584 C C . SER A 1 194 ? 12.900 -16.588 -14.604 1.00 75.62 194 SER A C 1
ATOM 1586 O O . SER A 1 194 ? 13.837 -17.039 -15.258 1.00 75.62 194 SER A O 1
ATOM 1588 N N . TRP A 1 195 ? 11.726 -17.223 -14.552 1.00 79.19 195 TRP A N 1
ATOM 1589 C CA . TRP A 1 195 ? 11.428 -18.461 -15.283 1.00 79.19 195 TRP A CA 1
ATOM 1590 C C . TRP A 1 195 ? 11.212 -18.261 -16.790 1.00 79.19 195 TRP A C 1
ATOM 1592 O O . TRP A 1 195 ? 10.962 -19.227 -17.509 1.00 79.19 195 TRP A O 1
ATOM 1602 N N . GLY A 1 196 ? 11.310 -17.027 -17.294 1.00 70.25 196 GLY A N 1
ATOM 1603 C CA . GLY A 1 196 ? 11.215 -16.726 -18.721 1.00 70.25 196 GLY A CA 1
ATOM 1604 C C . GLY A 1 196 ? 9.811 -16.886 -19.310 1.00 70.25 196 GLY A C 1
ATOM 1605 O O . GLY A 1 196 ? 9.674 -16.930 -20.534 1.00 70.25 196 GLY A O 1
ATOM 1606 N N . ILE A 1 197 ? 8.776 -16.961 -18.461 1.00 74.75 197 ILE A N 1
ATOM 1607 C CA . ILE A 1 197 ? 7.366 -17.016 -18.880 1.00 74.75 197 ILE A CA 1
ATOM 1608 C C . ILE A 1 197 ? 6.940 -15.655 -19.449 1.00 74.75 197 ILE A C 1
ATOM 1610 O O . ILE A 1 197 ? 6.205 -15.590 -20.433 1.00 74.75 197 ILE A O 1
ATOM 1614 N N . ILE A 1 198 ? 7.447 -14.565 -18.868 1.00 65.94 198 ILE A N 1
ATOM 1615 C CA . ILE A 1 198 ? 7.208 -13.192 -19.320 1.00 65.94 198 ILE A CA 1
ATOM 1616 C C . ILE A 1 198 ? 8.469 -12.707 -20.047 1.00 65.94 198 ILE A C 1
ATOM 1618 O O . ILE A 1 198 ? 9.464 -12.362 -19.414 1.00 65.94 198 ILE A O 1
ATOM 1622 N N . LYS A 1 199 ? 8.445 -12.698 -21.385 1.00 57.06 199 LYS A N 1
ATOM 1623 C CA . LYS A 1 199 ? 9.544 -12.179 -22.217 1.00 57.06 199 LYS A CA 1
ATOM 1624 C C . LYS A 1 199 ? 9.276 -10.729 -22.617 1.00 57.06 199 LYS A C 1
ATOM 1626 O O . LYS A 1 199 ? 8.198 -10.422 -23.124 1.00 57.06 199 LYS A O 1
ATOM 1631 N N . SER A 1 200 ? 10.272 -9.855 -22.457 1.00 54.84 200 SER A N 1
ATOM 1632 C CA . SER A 1 200 ? 10.260 -8.539 -23.102 1.00 54.84 200 SER A CA 1
ATOM 1633 C C . SER A 1 200 ? 10.419 -8.739 -24.610 1.00 54.84 200 SER A C 1
ATOM 1635 O O . SER A 1 200 ? 11.475 -9.145 -25.086 1.00 54.84 200 SER A O 1
ATOM 1637 N N . HIS A 1 201 ? 9.342 -8.534 -25.369 1.00 50.66 201 HIS A N 1
ATOM 1638 C CA . HIS A 1 201 ? 9.354 -8.684 -26.828 1.00 50.66 201 HIS A CA 1
ATOM 1639 C C . HIS A 1 201 ? 9.760 -7.381 -27.549 1.00 50.66 201 HIS A C 1
ATOM 1641 O O . HIS A 1 201 ? 9.876 -7.368 -28.775 1.00 50.66 201 HIS A O 1
ATOM 1647 N N . HIS A 1 202 ? 9.983 -6.293 -26.798 1.00 49.44 202 HIS A N 1
ATOM 1648 C CA . HIS A 1 202 ? 10.385 -4.986 -27.312 1.00 49.44 202 HIS A CA 1
ATOM 1649 C C . HIS A 1 202 ? 11.791 -4.617 -26.830 1.00 49.44 202 HIS A C 1
ATOM 1651 O O . HIS A 1 202 ? 12.037 -4.500 -25.637 1.00 49.44 202 HIS A O 1
ATOM 1657 N N . PHE A 1 203 ? 12.677 -4.333 -27.788 1.00 42.59 203 PHE A N 1
ATOM 1658 C CA . PHE A 1 203 ? 14.084 -3.930 -27.627 1.00 42.59 203 PHE A CA 1
ATOM 1659 C C . PHE A 1 203 ? 14.333 -2.715 -26.697 1.00 42.59 203 PHE A C 1
ATOM 1661 O O . PHE A 1 203 ? 15.473 -2.440 -26.352 1.00 42.59 203 PHE A O 1
ATOM 1668 N N . TRP A 1 204 ? 13.282 -1.996 -26.286 1.00 45.84 204 TRP A N 1
ATOM 1669 C CA . TRP A 1 204 ? 13.337 -0.782 -25.457 1.00 45.84 204 TRP A CA 1
ATOM 1670 C C . TRP A 1 204 ? 12.754 -0.942 -24.042 1.00 45.84 204 TRP A C 1
ATOM 1672 O O . TRP A 1 204 ? 12.774 0.014 -23.272 1.00 45.84 204 TRP A O 1
ATOM 1682 N N . LEU A 1 205 ? 12.187 -2.104 -23.700 1.00 54.16 205 LEU A N 1
ATOM 1683 C CA . LEU A 1 205 ? 11.558 -2.341 -22.397 1.00 54.16 205 LEU A CA 1
ATOM 1684 C C . LEU A 1 205 ? 12.445 -3.276 -21.577 1.00 54.16 205 LEU A C 1
ATOM 1686 O O . LEU A 1 205 ? 12.424 -4.495 -21.772 1.00 54.16 205 LEU A O 1
ATOM 1690 N N . ASP A 1 206 ? 13.229 -2.693 -20.670 1.00 62.97 206 ASP A N 1
ATOM 1691 C CA . ASP A 1 206 ? 13.997 -3.461 -19.698 1.00 62.97 206 ASP A CA 1
ATOM 1692 C C . ASP A 1 206 ? 13.060 -4.324 -18.847 1.00 62.97 206 ASP A C 1
ATOM 1694 O O . ASP A 1 206 ? 11.951 -3.930 -18.470 1.00 62.97 206 ASP A O 1
ATOM 1698 N N . VAL A 1 207 ? 13.529 -5.532 -18.545 1.00 67.88 207 VAL A N 1
ATOM 1699 C CA . VAL A 1 207 ? 12.792 -6.556 -17.793 1.00 67.88 207 VAL A CA 1
ATOM 1700 C C . VAL A 1 207 ? 12.336 -6.032 -16.422 1.00 67.88 207 VAL A C 1
ATOM 1702 O O . VAL A 1 207 ? 11.260 -6.390 -15.941 1.00 67.88 207 VAL A O 1
ATOM 1705 N N . GLU A 1 208 ? 13.117 -5.128 -15.832 1.00 67.69 208 GLU A N 1
ATOM 1706 C CA . GLU A 1 208 ? 12.826 -4.476 -14.553 1.00 67.69 208 GLU A CA 1
ATOM 1707 C C . GLU A 1 208 ? 11.586 -3.574 -14.627 1.00 67.69 208 GLU A C 1
ATOM 1709 O O . GLU A 1 208 ? 10.679 -3.699 -13.803 1.00 67.69 208 GLU A O 1
ATOM 1714 N N . HIS A 1 209 ? 11.491 -2.731 -15.659 1.00 73.56 209 HIS A N 1
ATOM 1715 C CA . HIS A 1 209 ? 10.353 -1.829 -15.853 1.00 73.56 209 HIS A CA 1
ATOM 1716 C C . HIS A 1 209 ? 9.062 -2.586 -16.166 1.00 73.56 209 HIS A C 1
ATOM 1718 O O . HIS A 1 209 ? 7.983 -2.179 -15.736 1.00 73.56 209 HIS A O 1
ATOM 1724 N N . LEU A 1 210 ? 9.157 -3.714 -16.878 1.00 77.62 210 LEU A N 1
ATOM 1725 C CA . LEU A 1 210 ? 8.000 -4.565 -17.149 1.00 77.62 210 LEU A CA 1
ATOM 1726 C C . LEU A 1 210 ? 7.454 -5.207 -15.865 1.00 77.62 210 LEU A C 1
ATOM 1728 O O . LEU A 1 210 ? 6.241 -5.248 -15.661 1.00 77.62 210 LEU A O 1
ATOM 1732 N N . GLN A 1 211 ? 8.342 -5.690 -14.996 1.00 76.75 211 GLN A N 1
ATOM 1733 C CA . GLN A 1 211 ? 7.969 -6.276 -13.710 1.00 76.75 211 GLN A CA 1
ATOM 1734 C C . GLN A 1 211 ? 7.269 -5.247 -12.812 1.00 76.75 211 GLN A C 1
ATOM 1736 O O . GLN A 1 211 ? 6.219 -5.537 -12.237 1.00 76.75 211 GLN A O 1
ATOM 1741 N N . GLU A 1 212 ? 7.840 -4.046 -12.717 1.00 80.06 212 GLU A N 1
ATOM 1742 C CA . GLU A 1 212 ? 7.288 -2.941 -11.935 1.00 80.06 212 GLU A CA 1
ATOM 1743 C C . GLU A 1 212 ? 5.930 -2.478 -12.479 1.00 80.06 212 GLU A C 1
ATOM 1745 O O . GLU A 1 212 ? 4.981 -2.316 -11.712 1.00 80.06 212 GLU A O 1
ATOM 1750 N N . ALA A 1 213 ? 5.788 -2.368 -13.804 1.00 82.56 213 ALA A N 1
ATOM 1751 C CA . ALA A 1 213 ? 4.520 -2.021 -14.439 1.00 82.56 213 ALA A CA 1
ATOM 1752 C C . ALA A 1 213 ? 3.413 -3.030 -14.108 1.00 82.56 213 ALA A C 1
ATOM 1754 O O . ALA A 1 213 ? 2.324 -2.643 -13.692 1.00 82.56 213 ALA A O 1
ATOM 1755 N N . ILE A 1 214 ? 3.684 -4.330 -14.260 1.00 85.19 214 ILE A N 1
ATOM 1756 C CA . ILE A 1 214 ? 2.696 -5.381 -13.977 1.00 85.19 214 ILE A CA 1
ATOM 1757 C C . ILE A 1 214 ? 2.259 -5.325 -12.511 1.00 85.19 214 ILE A C 1
ATOM 1759 O O . ILE A 1 214 ? 1.063 -5.383 -12.222 1.00 85.19 214 ILE A O 1
ATOM 1763 N N . GLN A 1 215 ? 3.213 -5.176 -11.592 1.00 86.94 215 GLN A N 1
ATOM 1764 C CA . GLN A 1 215 ? 2.921 -5.086 -10.167 1.00 86.94 215 GLN A CA 1
ATOM 1765 C C . GLN A 1 215 ? 2.080 -3.844 -9.838 1.00 86.94 215 GLN A C 1
ATOM 1767 O O . GLN A 1 215 ? 1.073 -3.955 -9.144 1.00 86.94 215 GLN A O 1
ATOM 1772 N N . ASN A 1 216 ? 2.436 -2.677 -10.374 1.00 88.44 216 ASN A N 1
ATOM 1773 C CA . ASN A 1 216 ? 1.693 -1.443 -10.130 1.00 88.44 216 ASN A CA 1
ATOM 1774 C C . ASN A 1 216 ? 0.254 -1.507 -10.667 1.00 88.44 216 ASN A C 1
ATOM 1776 O O . ASN A 1 216 ? -0.674 -1.052 -10.001 1.00 88.44 216 ASN A O 1
ATOM 1780 N N . VAL A 1 217 ? 0.036 -2.135 -11.827 1.00 89.62 217 VAL A N 1
ATOM 1781 C CA . VAL A 1 217 ? -1.315 -2.344 -12.377 1.00 89.62 217 VAL A CA 1
ATOM 1782 C C . VAL A 1 217 ? -2.160 -3.220 -11.459 1.00 89.62 217 VAL A C 1
ATOM 1784 O O . VAL A 1 217 ? -3.309 -2.876 -11.176 1.00 89.62 217 VAL A O 1
ATOM 1787 N N . LEU A 1 218 ? -1.600 -4.337 -10.988 1.00 90.44 218 LEU A N 1
ATOM 1788 C CA . LEU A 1 218 ? -2.298 -5.254 -10.089 1.00 90.44 218 LEU A CA 1
ATOM 1789 C C . LEU A 1 218 ? -2.659 -4.568 -8.765 1.00 90.44 218 LEU A C 1
ATOM 1791 O O . LEU A 1 218 ? -3.816 -4.635 -8.349 1.00 90.44 218 LEU A O 1
ATOM 1795 N N . ILE A 1 219 ? -1.730 -3.813 -8.169 1.00 90.44 219 ILE A N 1
ATOM 1796 C CA . ILE A 1 219 ? -1.985 -3.035 -6.948 1.00 90.44 219 ILE A CA 1
ATOM 1797 C C . ILE A 1 219 ? -3.124 -2.031 -7.170 1.00 90.44 219 ILE A C 1
ATOM 1799 O O . ILE A 1 219 ? -4.050 -1.966 -6.358 1.00 90.44 219 ILE A O 1
ATOM 1803 N N . CYS A 1 220 ? -3.122 -1.284 -8.280 1.00 91.38 220 CYS A N 1
ATOM 1804 C CA . CYS A 1 220 ? -4.189 -0.328 -8.591 1.00 91.38 220 CYS A CA 1
ATOM 1805 C C . CYS A 1 220 ? -5.581 -0.986 -8.650 1.00 91.38 220 CYS A C 1
ATOM 1807 O O . CYS A 1 220 ? -6.566 -0.345 -8.273 1.00 91.38 220 CYS A O 1
ATOM 1809 N N . VAL A 1 221 ? -5.687 -2.234 -9.116 1.00 91.19 221 VAL A N 1
ATOM 1810 C CA . VAL A 1 221 ? -6.953 -2.987 -9.154 1.00 91.19 221 VAL A CA 1
ATOM 1811 C C . VAL A 1 221 ? -7.315 -3.525 -7.767 1.00 91.19 221 VAL A C 1
ATOM 1813 O O . VAL A 1 221 ? -8.455 -3.377 -7.323 1.00 91.19 221 VAL A O 1
ATOM 1816 N N . GLU A 1 222 ? -6.352 -4.095 -7.044 1.00 91.31 222 GLU A N 1
ATOM 1817 C CA . GLU A 1 222 ? -6.561 -4.627 -5.694 1.00 91.31 222 GLU A CA 1
ATOM 1818 C C . GLU A 1 222 ? -7.024 -3.553 -4.702 1.00 91.31 222 GLU A C 1
ATOM 1820 O O . GLU A 1 222 ? -7.889 -3.818 -3.864 1.00 91.31 222 GLU A O 1
ATOM 1825 N N . MET A 1 223 ? -6.527 -2.316 -4.819 1.00 91.50 223 MET A N 1
ATOM 1826 C CA . MET A 1 223 ? -6.953 -1.216 -3.947 1.00 91.50 223 MET A CA 1
ATOM 1827 C C . MET A 1 223 ? -8.445 -0.877 -4.084 1.00 91.50 223 MET A C 1
ATOM 1829 O O . MET A 1 223 ? -9.064 -0.444 -3.110 1.00 91.50 223 MET A O 1
ATOM 1833 N N . VAL A 1 224 ? -9.072 -1.130 -5.239 1.00 92.69 224 VAL A N 1
ATOM 1834 C CA . VAL A 1 224 ? -10.533 -0.991 -5.390 1.00 92.69 224 VAL A CA 1
ATOM 1835 C C . VAL A 1 224 ? -11.256 -2.023 -4.531 1.00 92.69 224 VAL A C 1
ATOM 1837 O O . VAL A 1 224 ? -12.168 -1.685 -3.781 1.00 92.69 224 VAL A O 1
ATOM 1840 N N . PHE A 1 225 ? -10.816 -3.279 -4.575 1.00 91.00 225 PHE A N 1
ATOM 1841 C CA . PHE A 1 225 ? -11.397 -4.333 -3.750 1.00 91.00 225 PHE A CA 1
ATOM 1842 C C . PHE A 1 225 ? -11.214 -4.046 -2.252 1.00 91.00 225 PHE A C 1
ATOM 1844 O O . PHE A 1 225 ? -12.169 -4.129 -1.475 1.00 91.00 225 PHE A O 1
ATOM 1851 N N . PHE A 1 226 ? -10.012 -3.631 -1.842 1.00 88.69 226 PHE A N 1
ATOM 1852 C CA . PHE A 1 226 ? -9.737 -3.302 -0.446 1.00 88.69 226 PHE A CA 1
ATOM 1853 C C . PHE A 1 226 ? -10.497 -2.069 0.043 1.00 88.69 226 PHE A C 1
ATOM 1855 O O . PHE A 1 226 ? -10.997 -2.097 1.165 1.00 88.69 226 PHE A O 1
ATOM 1862 N N . SER A 1 227 ? -10.640 -1.017 -0.766 1.00 88.69 227 SER A N 1
ATOM 1863 C CA . SER A 1 227 ? -11.428 0.166 -0.382 1.00 88.69 227 SER A CA 1
ATOM 1864 C C . SER A 1 227 ? -12.902 -0.182 -0.146 1.00 88.69 227 SER A C 1
ATOM 1866 O O . SER A 1 227 ? -13.482 0.253 0.849 1.00 88.69 227 SER A O 1
ATOM 1868 N N . VAL A 1 228 ? -13.485 -1.069 -0.958 1.00 89.50 228 VAL A N 1
ATOM 1869 C CA . VAL A 1 228 ? -14.830 -1.616 -0.723 1.00 89.50 228 VAL A CA 1
ATOM 1870 C C . VAL A 1 228 ? -14.875 -2.446 0.567 1.00 89.50 228 VAL A C 1
ATOM 1872 O O . VAL A 1 228 ? -15.759 -2.253 1.402 1.00 89.50 228 VAL A O 1
ATOM 1875 N N . MET A 1 229 ? -13.897 -3.327 0.807 1.00 86.25 229 MET A N 1
ATOM 1876 C CA . MET A 1 229 ? -13.810 -4.074 2.072 1.00 86.25 229 MET A CA 1
ATOM 1877 C C . MET A 1 229 ? -13.696 -3.158 3.300 1.00 86.25 229 MET A C 1
ATOM 1879 O O . MET A 1 229 ? -14.271 -3.466 4.347 1.00 86.25 229 MET A O 1
ATOM 1883 N N . GLN A 1 230 ? -12.986 -2.031 3.190 1.00 85.88 230 GLN A N 1
ATOM 1884 C CA . GLN A 1 230 ? -12.858 -1.048 4.268 1.00 85.88 230 GLN A CA 1
ATOM 1885 C C . GLN A 1 230 ? -14.208 -0.422 4.622 1.00 85.88 230 GLN A C 1
ATOM 1887 O O . GLN A 1 230 ? -14.467 -0.215 5.809 1.00 85.88 230 GLN A O 1
ATOM 1892 N N . GLN A 1 231 ? -15.094 -0.200 3.643 1.00 85.94 231 GLN A N 1
ATOM 1893 C CA . GLN A 1 231 ? -16.454 0.292 3.900 1.00 85.94 231 GLN A CA 1
ATOM 1894 C C . GLN A 1 231 ? -17.250 -0.670 4.789 1.00 85.94 231 GLN A C 1
ATOM 1896 O O . GLN A 1 231 ? -17.898 -0.241 5.745 1.00 85.94 231 GLN A O 1
ATOM 1901 N N . TYR A 1 232 ? -17.137 -1.977 4.542 1.00 83.06 232 TYR A N 1
ATOM 1902 C CA . TYR A 1 232 ? -17.788 -2.995 5.370 1.00 83.06 232 TYR A CA 1
ATOM 1903 C C . TYR A 1 232 ? -17.123 -3.156 6.743 1.00 83.06 232 TYR A C 1
ATOM 1905 O O . TYR A 1 232 ? -17.807 -3.276 7.763 1.00 83.06 232 TYR A O 1
ATOM 1913 N N . ALA A 1 233 ? -15.789 -3.158 6.797 1.00 80.50 233 ALA A N 1
ATOM 1914 C CA . ALA A 1 233 ? -15.043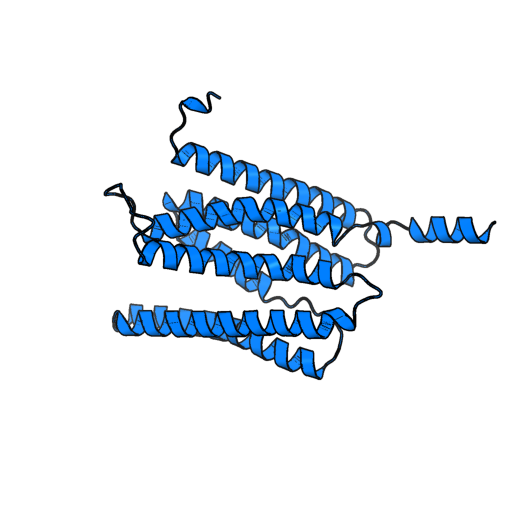 -3.391 8.031 1.00 80.50 233 ALA A CA 1
ATOM 1915 C C . ALA A 1 233 ? -15.112 -2.201 9.007 1.00 80.50 233 ALA A C 1
ATOM 1917 O O . ALA A 1 233 ? -15.125 -2.406 10.225 1.00 80.50 233 ALA A O 1
ATOM 1918 N N . TYR A 1 234 ? -15.175 -0.970 8.492 1.00 78.94 234 TYR A N 1
ATOM 1919 C CA . TYR A 1 234 ? -15.151 0.277 9.264 1.00 78.94 234 TYR A CA 1
ATOM 1920 C C . TYR A 1 234 ? -16.439 1.089 9.124 1.00 78.94 234 TYR A C 1
ATOM 1922 O O . TYR A 1 234 ? -16.398 2.316 9.111 1.00 78.94 234 TYR A O 1
ATOM 1930 N N . HIS A 1 235 ? -17.590 0.423 9.058 1.00 83.00 235 HIS A N 1
ATOM 1931 C CA . HIS A 1 235 ? -18.881 1.099 8.967 1.00 83.00 235 HIS A CA 1
ATOM 1932 C C . HIS A 1 235 ? -19.148 2.053 10.153 1.00 83.00 235 HIS A C 1
ATOM 1934 O O . HIS A 1 235 ? -18.795 1.760 11.299 1.00 83.00 235 HIS A O 1
ATOM 1940 N N . VAL A 1 236 ? -19.817 3.179 9.882 1.00 79.38 236 VAL A N 1
ATOM 1941 C CA . VAL A 1 236 ? -20.021 4.293 10.833 1.00 79.38 236 VAL A CA 1
ATOM 1942 C C . VAL A 1 236 ? -21.185 4.088 11.812 1.00 79.38 236 VAL A C 1
ATOM 1944 O O . VAL A 1 236 ? -21.263 4.786 12.819 1.00 79.38 236 VAL A O 1
ATOM 1947 N N . ALA A 1 237 ? -22.043 3.081 11.600 1.00 76.75 237 ALA A N 1
ATOM 1948 C CA . ALA A 1 237 ? -23.206 2.785 12.459 1.00 76.75 237 ALA A CA 1
ATOM 1949 C C . ALA A 1 237 ? -22.962 2.861 13.986 1.00 76.75 237 ALA A C 1
ATOM 1951 O O . ALA A 1 237 ? -23.811 3.432 14.671 1.00 76.75 237 ALA A O 1
ATOM 1952 N N . PRO A 1 238 ? -21.836 2.368 14.550 1.00 71.88 238 PRO A N 1
ATOM 1953 C CA . PRO A 1 238 ? -21.578 2.471 15.990 1.00 71.88 238 PRO A CA 1
ATOM 1954 C C . PRO A 1 238 ? -21.450 3.914 16.505 1.00 71.88 238 PRO A C 1
ATOM 1956 O O . PRO A 1 238 ? -21.668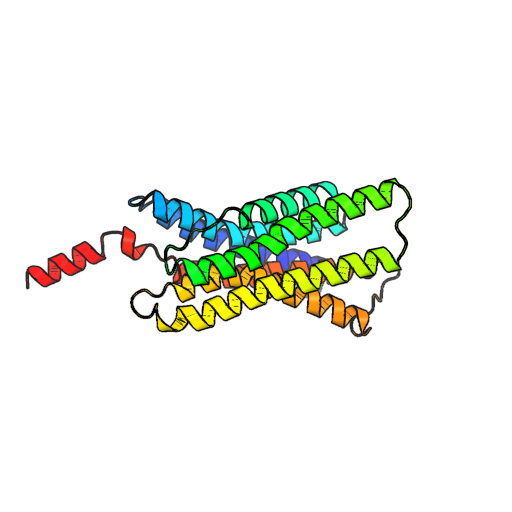 4.162 17.685 1.00 71.88 238 PRO A O 1
ATOM 1959 N N . TYR A 1 239 ? -21.102 4.862 15.633 1.00 71.69 239 TYR A N 1
ATOM 1960 C CA . TYR A 1 239 ? -20.898 6.278 15.959 1.00 71.69 239 TYR A CA 1
ATOM 1961 C C . TYR A 1 239 ? -22.116 7.151 15.612 1.00 71.69 239 TYR A C 1
ATOM 1963 O O . TYR A 1 239 ? -22.201 8.295 16.057 1.00 71.69 239 TYR A O 1
ATOM 1971 N N . SER A 1 240 ? -23.078 6.605 14.860 1.00 68.81 240 SER A N 1
ATOM 1972 C CA . SER A 1 240 ? -24.271 7.317 14.384 1.00 68.81 240 SER A CA 1
ATOM 1973 C C . SER A 1 240 ? -25.364 7.499 15.449 1.00 68.81 240 SER A C 1
ATOM 1975 O O . SER A 1 240 ? -26.377 8.128 15.166 1.00 68.81 240 SER A O 1
ATOM 1977 N N . GLY A 1 241 ? -25.212 6.934 16.655 1.00 62.69 241 GLY A N 1
ATOM 1978 C CA . GLY A 1 241 ? -26.245 6.968 17.708 1.00 62.69 241 GLY A CA 1
ATOM 1979 C C . GLY A 1 241 ? -27.479 6.091 17.429 1.00 62.69 241 GLY A C 1
ATOM 1980 O O . GLY A 1 241 ? -28.336 5.933 18.290 1.00 62.69 241 GLY A O 1
ATOM 1981 N N . ASP A 1 242 ? -27.544 5.457 16.258 1.00 60.91 242 ASP A N 1
ATOM 1982 C CA . ASP A 1 242 ? -28.683 4.666 15.777 1.00 60.91 242 ASP A CA 1
ATOM 1983 C C . ASP A 1 242 ? -28.907 3.381 16.606 1.00 60.91 242 ASP A C 1
ATOM 1985 O O . ASP A 1 242 ? -30.024 2.898 16.781 1.00 60.91 242 ASP A O 1
ATOM 1989 N N . VAL A 1 243 ? -27.836 2.855 17.211 1.00 58.09 243 VAL A N 1
ATOM 1990 C CA . VAL A 1 243 ? -27.900 1.748 18.182 1.00 58.09 243 VAL A CA 1
ATOM 1991 C C . VAL A 1 243 ? -28.549 2.196 19.495 1.00 58.09 243 VAL A C 1
ATOM 1993 O O . VAL A 1 243 ? -29.317 1.443 20.087 1.00 58.09 243 VAL A O 1
ATOM 1996 N N . GLU A 1 244 ? -28.286 3.428 19.933 1.00 54.84 244 GLU A N 1
ATOM 1997 C CA . GLU A 1 244 ? -28.874 4.006 21.145 1.00 54.84 244 GLU A CA 1
ATOM 1998 C C . GLU A 1 244 ? -30.354 4.357 20.929 1.00 54.84 244 GLU A C 1
ATOM 2000 O O . GLU A 1 244 ? -31.170 4.131 21.819 1.00 54.84 244 GLU A O 1
ATOM 2005 N N . ALA A 1 245 ? -30.725 4.799 19.722 1.00 58.22 245 ALA A N 1
ATOM 2006 C CA . ALA A 1 245 ? -32.119 4.987 19.316 1.00 58.22 245 ALA A CA 1
ATOM 2007 C C . ALA A 1 245 ? -32.899 3.657 19.277 1.00 58.22 245 ALA A C 1
ATOM 2009 O O . ALA A 1 245 ? -33.986 3.567 19.844 1.00 58.22 245 ALA A O 1
ATOM 2010 N N . LYS A 1 246 ? -32.322 2.593 18.696 1.00 60.19 246 LYS A N 1
ATOM 2011 C CA . LYS A 1 246 ? -32.941 1.251 18.671 1.00 60.19 246 LYS A CA 1
ATOM 2012 C C . LYS A 1 246 ? -33.032 0.595 20.053 1.00 60.19 246 LYS A C 1
ATOM 2014 O O . LYS A 1 246 ? -33.986 -0.130 20.316 1.00 60.19 246 LYS A O 1
ATOM 2019 N N . LEU A 1 247 ? -32.063 0.842 20.938 1.00 58.59 247 LEU A N 1
ATOM 2020 C CA . LEU A 1 247 ? -32.107 0.381 22.332 1.00 58.59 247 LEU A CA 1
ATOM 2021 C C . LEU A 1 247 ? -33.141 1.136 23.171 1.00 58.59 247 LEU A C 1
ATOM 2023 O O . LEU A 1 247 ? -33.742 0.515 24.040 1.00 58.59 247 LEU A O 1
ATOM 2027 N N . LYS A 1 248 ? -33.352 2.436 22.923 1.00 54.31 248 LYS A N 1
ATOM 2028 C CA . LYS A 1 248 ? -34.409 3.220 23.583 1.00 54.31 248 LYS A CA 1
ATOM 2029 C C . LYS A 1 248 ? -35.801 2.766 23.147 1.00 54.31 248 LYS A C 1
ATOM 2031 O O . LYS A 1 248 ? -36.602 2.446 24.008 1.00 54.31 248 LYS A O 1
ATOM 2036 N N . LEU A 1 249 ? -36.025 2.582 21.843 1.00 57.81 249 LEU A N 1
ATOM 2037 C CA . LEU A 1 249 ? -37.295 2.059 21.319 1.00 57.81 249 LEU A CA 1
ATOM 2038 C C . LEU A 1 249 ? -37.662 0.686 21.904 1.00 57.81 249 LEU A C 1
ATOM 2040 O O . LEU A 1 249 ? -38.812 0.452 22.227 1.00 57.81 249 LEU A O 1
ATOM 2044 N N . LYS A 1 250 ? -36.680 -0.198 22.120 1.00 58.03 250 LYS A N 1
ATOM 2045 C CA . LYS A 1 250 ? -36.908 -1.519 22.733 1.00 58.03 250 LYS A CA 1
ATOM 2046 C C . LYS A 1 250 ? -37.096 -1.483 24.260 1.00 58.03 250 LYS A C 1
ATOM 2048 O O . LYS A 1 250 ? -37.347 -2.518 24.863 1.00 58.03 250 LYS A O 1
ATOM 2053 N N . LYS A 1 251 ? -36.859 -0.340 24.904 1.00 54.50 251 LYS A N 1
ATOM 2054 C CA . LYS A 1 251 ? -37.041 -0.150 26.351 1.00 54.50 251 LYS A CA 1
ATOM 2055 C C . LYS A 1 251 ? -38.389 0.490 26.687 1.00 54.50 251 LYS A C 1
ATOM 2057 O O . LYS A 1 251 ? -38.786 0.437 27.847 1.00 54.50 251 LYS A O 1
ATOM 20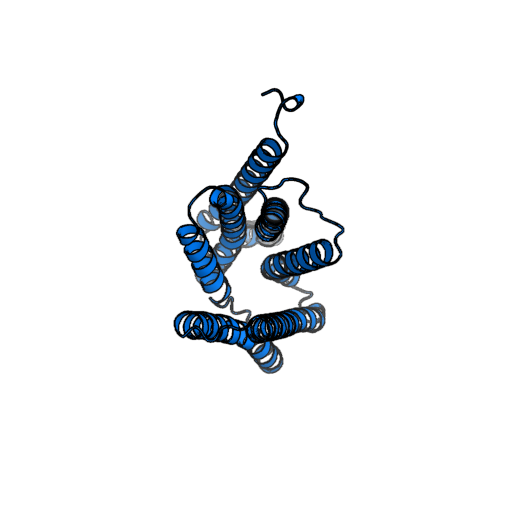62 N N . ASP A 1 252 ? -39.021 1.090 25.681 1.00 54.09 252 ASP A N 1
ATOM 2063 C CA . ASP A 1 252 ? -40.322 1.751 25.756 1.00 54.09 252 ASP A CA 1
ATOM 2064 C C . ASP A 1 252 ? -41.478 0.839 25.262 1.00 54.09 252 ASP A C 1
ATOM 2066 O O . ASP A 1 252 ? -42.635 1.246 25.352 1.00 54.09 252 ASP A O 1
ATOM 2070 N N . ASP A 1 253 ? -41.164 -0.384 24.797 1.00 47.09 253 ASP A N 1
ATOM 2071 C CA . ASP A 1 253 ? -42.079 -1.518 24.528 1.00 47.09 253 ASP A CA 1
ATOM 2072 C C . ASP A 1 253 ? -42.012 -2.557 25.666 1.00 47.09 253 ASP A C 1
ATOM 2074 O O . ASP A 1 253 ? -43.072 -3.115 26.038 1.00 47.09 253 ASP A O 1
#

Organism: Solanum tuberosum (NCBI:txid4113)

InterPro domains:
  IPR005178 Organic solute transporter subunit alpha/Transmembrane protein 184 [PF03619] (14-88)
  IPR005178 Organic solute transporter subunit alpha/Transmembrane protein 184 [PF03619] (89-239)
  IPR005178 Organic solute transporter subunit alpha/Transmembrane protein 184 [PTHR23423] (90-241)
  IPR005178 Organic solute transporter subunit alpha/Transmembrane protein 184 [SM01417] (12-239)

Foldseek 3Di:
DPPVPDDPLRVLLVLLVVLLVLLVVLLVVQLVLLVVLPDPCVVSVLLNLQSVLLSLLSVLLSVLSVCLPPDPPVSVVSVVVSLVSLVPDPDDDDDDPLVVVLVVLQVQLSVLVVVLVVVQVVCVVVVNDDPVVVVVSVVVNVVSVVSNVVSVVVVCVVVVVVCVPPLCSLVVCLRVVLVVCLVVLLVVLVVCVVVVVDDDPDPPDDSVSVSSNVSSSVSSNVSSVSSVSSCVNVPCVVSPCVVVVVVVVVVVD

Sequence (253 aa):
MDFASMDRAQLTMVGSGFSALLSMHFTIQLLSQHLFFWKNPKEQKAIIMIICMAPLYAIDSFVGLLDIRGSKTFFMFLDSVKECYEAVPRTARLDHRTLKLLKHWTWQFVIIRPACSILMIMLQILGLYPSWLSWTFTIILNISFSVAMYSLVVFYHVFSKELQPHKPLSKFICIKGIVFFSFWQGLLVKILVSWGIIKSHHFWLDVEHLQEAIQNVLICVEMVFFSVMQQYAYHVAPYSGDVEAKLKLKKDD